Protein AF-A0A3D0CZS2-F1 (afdb_monomer_lite)

pLDDT: mean 92.78, std 12.75, range [47.62, 98.88]

Radius of gyration: 19.02 Å; chains: 1; bounding box: 48×39×61 Å

Sequence (259 aa):
MTASSISHLFTRSSMSAQRVPLVLAPAVESALHAGRAVVALESTVISHGLPWPQNLELAQTVERIVREAGATPATVALLDGAVRVGLDDAALERLATAPDVVKVSLRDIAPTLVRRHPGGTTVAGTMWAAHQVGIRVFATGGIGGVHRGDGGDVSADLPALATIPVAVISSGAKAILDLSRTREWLETWGVPVLGWRTDALPAFYSRSSGLPVDHRVESAAEAAEIIALHLNLARSGLLLSVPVPAADEFPAGRLLPLL

Secondary structure (DSSP, 8-state):
--GGGTGGGG-TTT-------EEE-HHHHHHHHTT--EEEE-SHIIIIIS-TTHHHHHHHHHHHHHHHTT-EEEEEEEETTEEEES--HHHHHHHHH-TT-EEE-GGGHHHHHHHT--EEE-HHHHHHHHHHTT--EEE-S-B--BBSSSS--B-THHHHHHHS--EEEESBB-TTB-HHHHHHHHHHTT--EEEET-SB--BTTBS--SPBPSEEE-SHHHHHHHHHHHHHH-SS-EEEE-PPPGGG---HHHHGGG-

Structure (mmCIF, N/CA/C/O backbone):
data_AF-A0A3D0CZS2-F1
#
_entry.id   AF-A0A3D0CZS2-F1
#
loop_
_atom_site.group_PDB
_atom_site.id
_atom_site.type_symbol
_atom_site.label_atom_id
_atom_site.label_alt_id
_atom_site.label_comp_id
_atom_site.label_asym_id
_atom_site.label_entity_id
_atom_site.label_seq_id
_atom_site.pdbx_PDB_ins_code
_atom_site.Cartn_x
_atom_site.Cartn_y
_atom_site.Cartn_z
_atom_site.occupancy
_atom_site.B_iso_or_equiv
_atom_site.auth_seq_id
_atom_site.auth_comp_id
_atom_site.auth_asym_id
_atom_site.auth_atom_id
_atom_site.pdbx_PDB_model_num
ATOM 1 N N . MET A 1 1 ? 12.741 -10.882 36.508 1.00 50.25 1 MET A N 1
ATOM 2 C CA . MET A 1 1 ? 11.318 -11.279 36.616 1.00 50.25 1 MET A CA 1
ATOM 3 C C . MET A 1 1 ? 11.271 -12.677 37.211 1.00 50.25 1 MET A C 1
ATOM 5 O O . MET A 1 1 ? 11.951 -13.547 36.687 1.00 50.25 1 MET A O 1
ATOM 9 N N . THR A 1 2 ? 10.577 -12.884 38.330 1.00 53.25 2 THR A N 1
ATOM 10 C CA . THR A 1 2 ? 10.468 -14.198 38.991 1.00 53.25 2 THR A CA 1
ATOM 11 C C . THR A 1 2 ? 9.220 -14.940 38.503 1.00 53.25 2 THR A C 1
ATOM 13 O O . THR A 1 2 ? 8.256 -14.310 38.070 1.00 53.25 2 THR A O 1
ATOM 16 N N . ALA A 1 3 ? 9.218 -16.275 38.573 1.00 54.81 3 ALA A N 1
ATOM 17 C CA . ALA A 1 3 ? 8.098 -17.114 38.124 1.00 54.81 3 ALA A CA 1
ATOM 18 C C . ALA A 1 3 ? 6.748 -16.745 38.785 1.00 54.81 3 ALA A C 1
ATOM 20 O O . ALA A 1 3 ? 5.705 -16.850 38.144 1.00 54.81 3 ALA A O 1
ATOM 21 N N . SER A 1 4 ? 6.764 -16.214 40.015 1.00 54.69 4 SER A N 1
ATOM 22 C CA . SER A 1 4 ? 5.565 -15.730 40.719 1.00 54.69 4 SER A CA 1
ATOM 23 C C . SER A 1 4 ? 4.968 -14.432 40.156 1.00 54.69 4 SER A C 1
ATOM 25 O O . SER A 1 4 ? 3.802 -14.147 40.406 1.00 54.69 4 SER A O 1
ATOM 27 N N . SER A 1 5 ? 5.719 -13.640 39.379 1.00 54.16 5 SER A N 1
ATOM 28 C CA . SER A 1 5 ? 5.180 -12.452 38.690 1.00 54.16 5 SER A CA 1
ATOM 29 C C . SER A 1 5 ? 4.456 -12.794 37.384 1.00 54.16 5 SER A C 1
ATOM 31 O O . SER A 1 5 ? 3.765 -11.941 36.835 1.00 54.16 5 SER A O 1
ATOM 33 N N . ILE A 1 6 ? 4.599 -14.025 36.881 1.00 57.44 6 ILE A N 1
ATOM 34 C CA . ILE A 1 6 ? 4.009 -14.469 35.612 1.00 57.44 6 ILE A CA 1
ATOM 35 C C . ILE A 1 6 ? 2.600 -15.045 35.820 1.00 57.44 6 ILE A C 1
ATOM 37 O O . ILE A 1 6 ? 1.734 -14.889 34.966 1.00 57.44 6 ILE A O 1
ATOM 41 N N . SER A 1 7 ? 2.316 -15.649 36.973 1.00 52.91 7 SER A N 1
ATOM 42 C CA . SER A 1 7 ? 1.024 -16.288 37.269 1.00 52.91 7 SER A CA 1
ATOM 43 C C . SER A 1 7 ? -0.165 -15.314 37.277 1.00 52.91 7 SER A C 1
ATOM 45 O O . SER A 1 7 ? -1.272 -15.706 36.910 1.00 52.91 7 SER A O 1
ATOM 47 N N . HIS A 1 8 ? 0.047 -14.034 37.605 1.00 50.56 8 HIS A N 1
ATOM 48 C CA . HIS A 1 8 ? -0.996 -13.003 37.502 1.00 50.56 8 HIS A CA 1
ATOM 49 C C . HIS A 1 8 ? -1.310 -12.582 36.052 1.00 50.56 8 HIS A C 1
ATOM 51 O O . HIS A 1 8 ? -2.414 -12.101 35.795 1.00 50.56 8 HIS A O 1
ATOM 57 N N . LEU A 1 9 ? -0.394 -12.811 35.098 1.00 52.28 9 LEU A N 1
ATOM 58 C CA . LEU A 1 9 ? -0.586 -12.487 33.674 1.00 52.28 9 LEU A CA 1
ATOM 59 C C . LEU A 1 9 ? -1.563 -13.443 32.966 1.00 52.28 9 LEU A C 1
ATOM 61 O O . LEU A 1 9 ? -2.057 -13.109 31.895 1.00 52.28 9 LEU A O 1
ATOM 65 N N . PHE A 1 10 ? -1.876 -14.597 33.568 1.00 53.88 10 PHE A N 1
ATOM 66 C CA . PHE A 1 10 ? -2.683 -15.666 32.962 1.00 53.88 10 PHE A CA 1
ATOM 67 C C . PHE A 1 10 ? -3.995 -15.960 33.708 1.00 53.88 10 PHE A C 1
ATOM 69 O O . PHE A 1 10 ? -4.566 -17.045 33.577 1.00 53.88 10 PHE A O 1
ATOM 76 N N . THR A 1 11 ? -4.509 -15.019 34.506 1.00 50.38 11 THR A N 1
ATOM 77 C CA . THR A 1 11 ? -5.857 -15.181 35.072 1.00 50.38 11 THR A CA 1
ATOM 78 C C . THR A 1 11 ? -6.902 -14.939 33.978 1.00 50.38 11 THR A C 1
ATOM 80 O O . THR A 1 11 ? -6.867 -13.931 33.281 1.00 50.38 11 THR A O 1
ATOM 83 N N . ARG A 1 12 ? -7.861 -15.862 33.808 1.00 47.84 12 ARG A N 1
ATOM 84 C CA . ARG A 1 12 ? -8.930 -15.771 32.784 1.00 47.84 12 ARG A CA 1
ATOM 85 C C . ARG A 1 12 ? -9.713 -14.447 32.812 1.00 47.84 12 ARG A C 1
ATOM 87 O O . ARG A 1 12 ? -10.288 -14.073 31.798 1.00 47.84 12 ARG A O 1
ATOM 94 N N . SER A 1 13 ? -9.707 -13.736 33.941 1.00 48.81 13 SER A N 1
ATOM 95 C CA . SER A 1 13 ? -10.328 -12.417 34.098 1.00 48.81 13 SER A CA 1
ATOM 96 C C . SER A 1 13 ? -9.506 -11.257 33.505 1.00 48.81 13 SER A C 1
ATOM 98 O O . SER A 1 13 ? -10.094 -10.227 33.194 1.00 48.81 13 SER A O 1
ATOM 100 N N . SER A 1 14 ? -8.183 -11.396 33.316 1.00 47.62 14 SER A N 1
ATOM 101 C CA . SER A 1 14 ? -7.335 -10.380 32.657 1.00 47.62 14 SER A CA 1
ATOM 102 C C . SER A 1 14 ? -7.252 -10.560 31.137 1.00 47.62 14 SER A C 1
ATOM 104 O O . SER A 1 14 ? -7.040 -9.589 30.416 1.00 47.62 14 SER A O 1
ATOM 106 N N . MET A 1 15 ? -7.497 -11.777 30.635 1.00 49.75 15 MET A N 1
ATOM 107 C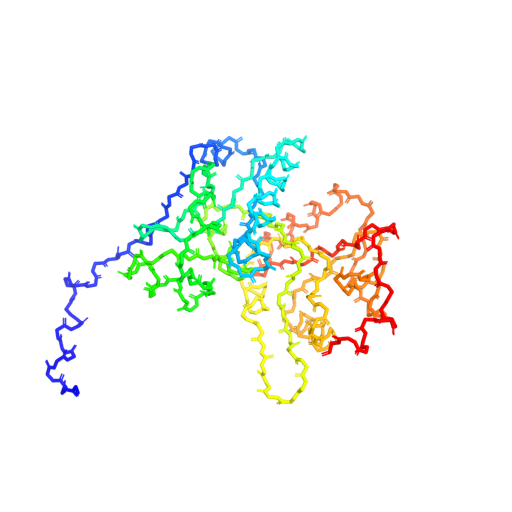 CA . MET A 1 15 ? -7.619 -12.090 29.205 1.00 49.75 15 MET A CA 1
ATOM 108 C C . MET A 1 15 ? -9.070 -12.000 28.712 1.00 49.75 15 MET A C 1
ATOM 110 O O . MET A 1 15 ? -9.509 -12.827 27.909 1.00 49.75 15 MET A O 1
ATOM 114 N N . SER A 1 16 ? -9.843 -11.005 29.173 1.00 49.59 16 SER A N 1
ATOM 115 C CA . SER A 1 16 ? -11.051 -10.628 28.427 1.00 49.59 16 SER A CA 1
ATOM 116 C C . SER A 1 16 ? -10.635 -10.425 26.969 1.00 49.59 16 SER A C 1
ATOM 118 O O . SER A 1 16 ? -9.560 -9.868 26.737 1.00 49.59 16 SER A O 1
ATOM 120 N N . ALA A 1 17 ? -11.421 -10.913 26.009 1.00 53.03 17 ALA A N 1
ATOM 121 C CA . ALA A 1 17 ? -11.144 -10.733 24.590 1.00 53.03 17 ALA A CA 1
ATOM 122 C C . ALA A 1 17 ? -11.110 -9.228 24.276 1.00 53.03 17 ALA A C 1
ATOM 124 O O . ALA A 1 17 ? -12.134 -8.637 23.933 1.00 53.03 17 ALA A O 1
ATOM 125 N N . GLN A 1 18 ? -9.948 -8.592 24.460 1.00 60.69 18 GLN A N 1
ATOM 126 C CA . GLN A 1 18 ? -9.725 -7.203 24.107 1.00 60.69 18 GLN A CA 1
ATOM 127 C C . GLN A 1 18 ? -9.854 -7.148 22.594 1.00 60.69 18 GLN A C 1
ATOM 129 O O . GLN A 1 18 ? -8.945 -7.523 21.854 1.00 60.69 18 GLN A O 1
ATOM 134 N N . ARG A 1 19 ? -11.044 -6.756 22.133 1.00 74.12 19 ARG A N 1
ATOM 135 C CA . ARG A 1 19 ? -11.269 -6.464 20.725 1.00 74.12 19 ARG A CA 1
ATOM 136 C C . ARG A 1 19 ? -10.319 -5.342 20.353 1.00 74.12 19 ARG A C 1
ATOM 138 O O . ARG A 1 19 ? -10.212 -4.361 21.089 1.00 74.12 19 ARG A O 1
ATOM 145 N N . VAL A 1 20 ? -9.633 -5.499 19.226 1.00 81.06 20 VAL A N 1
ATOM 146 C CA . VAL A 1 20 ? -8.791 -4.424 18.714 1.00 81.06 20 VAL A CA 1
ATOM 147 C C . VAL A 1 20 ? -9.697 -3.211 18.474 1.00 81.06 20 VAL A C 1
ATOM 149 O O . VAL A 1 20 ? -10.712 -3.366 17.791 1.00 81.06 20 VAL A O 1
ATOM 152 N N . PRO A 1 21 ? -9.399 -2.036 19.055 1.00 90.25 21 PRO A N 1
ATOM 153 C CA . PRO A 1 21 ? -10.209 -0.840 18.860 1.00 90.25 21 PRO A CA 1
ATOM 154 C C . PRO A 1 21 ? -10.042 -0.333 17.422 1.00 90.25 21 PRO A C 1
ATOM 156 O O . PRO A 1 21 ? -9.182 0.502 17.148 1.00 90.25 21 PRO A O 1
ATOM 159 N N . LEU A 1 22 ? -10.839 -0.875 16.498 1.00 95.25 22 LEU A N 1
ATOM 160 C CA . LEU A 1 22 ? -10.998 -0.359 15.141 1.00 95.25 22 LEU A CA 1
ATOM 161 C C . LEU A 1 22 ? -12.078 0.720 15.123 1.00 95.25 22 LEU A C 1
ATOM 163 O O . LEU A 1 22 ? -13.194 0.498 15.591 1.00 95.25 22 LEU A O 1
ATOM 167 N N . VAL A 1 23 ? -11.743 1.873 14.554 1.00 97.88 23 VAL A N 1
ATOM 168 C CA . VAL A 1 23 ? -12.646 3.014 14.400 1.00 97.88 23 VAL A CA 1
ATOM 169 C C . VAL A 1 23 ? -12.683 3.395 12.928 1.00 97.88 23 VAL A C 1
ATOM 171 O O . VAL A 1 23 ? -11.659 3.768 12.358 1.00 97.88 23 VAL A O 1
ATOM 174 N N . LEU A 1 24 ? -13.854 3.293 12.307 1.00 98.38 24 LEU A N 1
ATOM 175 C CA . LEU A 1 24 ? -14.056 3.707 10.922 1.00 98.38 24 LEU A CA 1
ATOM 176 C C . LEU A 1 24 ? -14.507 5.166 10.892 1.00 98.38 24 LEU A C 1
ATOM 178 O O . LEU A 1 24 ? -15.337 5.584 11.700 1.00 98.38 24 LEU A O 1
ATOM 182 N N . ALA A 1 25 ? -14.003 5.935 9.930 1.00 98.25 25 ALA A N 1
ATOM 183 C CA . ALA A 1 25 ? -14.596 7.227 9.618 1.00 98.25 25 ALA A CA 1
ATOM 184 C C . ALA A 1 25 ? -16.036 7.028 9.095 1.00 98.25 25 ALA A C 1
ATOM 186 O O . ALA A 1 25 ? -16.267 6.091 8.321 1.00 98.25 25 ALA A O 1
ATOM 187 N N . PRO A 1 26 ? -16.995 7.923 9.411 1.00 98.19 26 PRO A N 1
ATOM 188 C CA . PRO A 1 26 ? -18.391 7.773 8.985 1.00 98.19 26 PRO A CA 1
ATOM 189 C C . PRO A 1 26 ? -18.571 7.574 7.472 1.00 98.19 26 PRO A C 1
ATOM 191 O O . PRO A 1 26 ? -19.416 6.796 7.033 1.00 98.19 26 PRO A O 1
ATOM 194 N N . ALA A 1 27 ? -17.747 8.242 6.656 1.00 97.88 27 ALA A N 1
ATOM 195 C CA . ALA A 1 27 ? -17.778 8.092 5.202 1.00 97.88 27 ALA A CA 1
ATOM 196 C C . ALA A 1 27 ? -17.356 6.685 4.744 1.00 97.88 27 ALA A C 1
ATOM 198 O O . ALA A 1 27 ? -17.986 6.123 3.847 1.00 97.88 27 ALA A O 1
ATOM 199 N N . VAL A 1 28 ? -16.326 6.111 5.378 1.00 98.62 28 VAL A N 1
ATOM 200 C CA . VAL A 1 28 ? -15.839 4.751 5.103 1.00 98.62 28 VAL A CA 1
ATOM 201 C C . VAL A 1 28 ? -16.885 3.730 5.529 1.00 98.62 28 VAL A C 1
ATOM 203 O O . VAL A 1 28 ? -17.253 2.865 4.738 1.00 98.62 28 VAL A O 1
ATOM 206 N N . GLU A 1 29 ? -17.420 3.868 6.742 1.00 98.31 29 GLU A N 1
ATOM 207 C CA . GLU A 1 29 ? -18.476 2.997 7.252 1.00 98.31 29 GLU A CA 1
ATOM 208 C C . GLU A 1 29 ? -19.711 3.022 6.340 1.00 98.31 29 GLU A C 1
ATOM 210 O O . GLU A 1 29 ? -20.194 1.969 5.925 1.00 98.31 29 GLU A O 1
ATOM 215 N N . SER A 1 30 ? -20.184 4.208 5.951 1.00 98.31 30 SER A N 1
ATOM 216 C CA . SER A 1 30 ? -21.311 4.359 5.024 1.00 98.31 30 SER A CA 1
ATOM 217 C C . SER A 1 30 ? -21.032 3.740 3.651 1.00 98.31 30 SER A C 1
ATOM 219 O O . SER A 1 30 ? -21.919 3.117 3.066 1.00 98.31 30 SER A O 1
ATOM 221 N N . ALA A 1 31 ? -19.822 3.908 3.111 1.00 98.50 31 ALA A N 1
ATOM 222 C CA . ALA A 1 31 ? -19.454 3.342 1.818 1.00 98.50 31 ALA A CA 1
ATOM 223 C C . ALA A 1 31 ? -19.449 1.811 1.852 1.00 98.50 31 ALA A C 1
ATOM 225 O O . ALA A 1 31 ? -20.049 1.194 0.974 1.00 98.50 31 ALA A O 1
ATOM 226 N N . LEU A 1 32 ? -18.867 1.213 2.895 1.00 98.12 32 LEU A N 1
ATOM 227 C CA . LEU A 1 32 ? -18.847 -0.238 3.082 1.00 98.12 32 LEU A CA 1
ATOM 228 C C . LEU A 1 32 ? -20.260 -0.813 3.234 1.00 98.12 32 LEU A C 1
ATOM 230 O O . LEU A 1 32 ? -20.605 -1.759 2.528 1.00 98.12 32 LEU A O 1
ATOM 234 N N . HIS A 1 33 ? -21.107 -0.208 4.074 1.00 97.94 33 HIS A N 1
ATOM 235 C CA . HIS A 1 33 ? -22.500 -0.643 4.246 1.00 97.94 33 HIS A CA 1
ATOM 236 C C . HIS A 1 33 ? -23.319 -0.543 2.953 1.00 97.94 33 HIS A C 1
ATOM 238 O O . HIS A 1 33 ? -24.183 -1.378 2.701 1.00 97.94 33 HIS A O 1
ATOM 244 N N . ALA A 1 34 ? -23.045 0.465 2.124 1.00 97.94 34 ALA A N 1
ATOM 245 C CA . ALA A 1 34 ? -23.715 0.664 0.843 1.00 97.94 34 ALA A CA 1
ATOM 246 C C . ALA A 1 34 ? -23.094 -0.146 -0.315 1.00 97.94 34 ALA A C 1
ATOM 248 O O . ALA A 1 34 ? -23.529 0.013 -1.454 1.00 97.94 34 ALA A O 1
ATOM 249 N N . GLY A 1 35 ? -22.056 -0.956 -0.067 1.00 96.81 35 GLY A N 1
ATOM 250 C CA . GLY A 1 35 ? -21.334 -1.683 -1.117 1.00 96.81 35 GLY A CA 1
ATOM 251 C C . GLY A 1 35 ? -20.615 -0.776 -2.127 1.00 96.81 35 GLY A C 1
ATOM 252 O O . GLY A 1 35 ? -20.355 -1.192 -3.254 1.00 96.81 35 GLY A O 1
ATOM 253 N N . ARG A 1 36 ? -20.314 0.474 -1.753 1.00 97.88 36 ARG A N 1
ATOM 254 C CA . ARG A 1 36 ? -19.585 1.440 -2.588 1.00 97.88 36 ARG A CA 1
ATOM 255 C C . ARG A 1 36 ? -18.078 1.205 -2.498 1.00 97.88 36 ARG A C 1
ATOM 257 O O . ARG A 1 36 ? -17.571 0.680 -1.510 1.00 97.88 36 ARG A O 1
ATOM 264 N N . ALA A 1 37 ? -17.353 1.628 -3.532 1.00 97.81 37 ALA A N 1
ATOM 265 C CA . ALA A 1 37 ? -15.906 1.462 -3.602 1.00 97.81 37 ALA A CA 1
ATOM 266 C C . ALA A 1 37 ? -15.183 2.220 -2.474 1.00 97.81 37 ALA A C 1
ATOM 268 O O . ALA A 1 37 ? -15.424 3.411 -2.247 1.00 97.81 37 ALA A O 1
ATOM 269 N N . VAL A 1 38 ? -14.258 1.528 -1.809 1.00 98.81 38 VAL A N 1
ATOM 270 C CA . VAL A 1 38 ? -13.355 2.081 -0.795 1.00 98.81 38 VAL A CA 1
ATOM 271 C C . VAL A 1 38 ? -11.929 1.678 -1.149 1.00 98.81 38 VAL A C 1
ATOM 273 O O . VAL A 1 38 ? -11.683 0.514 -1.471 1.00 98.81 38 VAL A O 1
ATOM 276 N N . VAL A 1 39 ? -11.001 2.630 -1.085 1.00 98.88 39 VAL A N 1
ATOM 277 C CA . VAL A 1 39 ? -9.571 2.401 -1.327 1.00 98.88 39 VAL A CA 1
ATOM 278 C C . VAL A 1 39 ? -8.814 2.714 -0.044 1.00 98.88 39 VAL A C 1
ATOM 280 O O . VAL A 1 39 ? -8.823 3.855 0.423 1.00 98.88 39 VAL A O 1
ATOM 283 N N . ALA A 1 40 ? -8.171 1.703 0.536 1.00 98.88 40 ALA A N 1
ATOM 284 C CA . ALA A 1 40 ? -7.267 1.911 1.660 1.00 98.88 40 ALA A CA 1
ATOM 285 C C . ALA A 1 40 ? -6.014 2.667 1.201 1.00 98.88 40 ALA A C 1
ATOM 287 O O . ALA A 1 40 ? -5.575 2.506 0.060 1.00 98.88 40 ALA A O 1
ATOM 288 N N . LEU A 1 41 ? -5.439 3.464 2.101 1.00 98.81 41 LEU A N 1
ATOM 289 C CA . LEU A 1 41 ? -4.192 4.201 1.897 1.00 98.81 41 LEU A CA 1
ATOM 290 C C . LEU A 1 41 ? -3.306 4.042 3.140 1.00 98.81 41 LEU A C 1
ATOM 292 O O . LEU A 1 41 ? -3.798 4.053 4.271 1.00 98.81 41 LEU A O 1
ATOM 296 N N . GLU A 1 42 ? -2.002 3.872 2.939 1.00 98.25 42 GLU A N 1
ATOM 297 C CA . GLU A 1 42 ? -1.045 3.757 4.045 1.00 98.25 42 GLU A CA 1
ATOM 298 C C . GLU A 1 42 ? -0.622 5.125 4.582 1.00 98.25 42 GLU A C 1
ATOM 300 O O . GLU A 1 42 ? -0.853 6.159 3.958 1.00 98.25 42 GLU A O 1
ATOM 305 N N . SER A 1 43 ? 0.045 5.132 5.735 1.00 97.94 43 SER A N 1
ATOM 306 C CA . SER A 1 43 ? 0.486 6.372 6.378 1.00 97.94 43 SER A CA 1
ATOM 307 C C . SER A 1 43 ? 1.950 6.387 6.813 1.00 97.94 43 SER A C 1
ATOM 309 O O . SER A 1 43 ? 2.416 7.384 7.376 1.00 97.94 43 SER A O 1
ATOM 311 N N . THR A 1 44 ? 2.729 5.343 6.513 1.00 95.44 44 THR A N 1
ATOM 312 C CA . THR A 1 44 ? 4.190 5.418 6.675 1.00 95.44 44 THR A CA 1
ATOM 313 C C . THR A 1 44 ? 4.777 6.417 5.690 1.00 95.44 44 THR A C 1
ATOM 315 O O . THR A 1 44 ? 5.689 7.150 6.057 1.00 95.44 44 THR A O 1
ATOM 318 N N . VAL A 1 45 ? 4.229 6.525 4.475 1.00 92.69 45 VAL A N 1
ATOM 319 C CA . VAL A 1 45 ? 4.642 7.572 3.524 1.00 92.69 45 VAL A CA 1
ATOM 320 C C . VAL A 1 45 ? 4.452 8.988 4.090 1.00 92.69 45 VAL A C 1
ATOM 322 O O . VAL A 1 45 ? 5.296 9.850 3.864 1.00 92.69 45 VAL A O 1
ATOM 325 N N . ILE A 1 46 ? 3.407 9.201 4.897 1.00 95.06 46 ILE A N 1
ATOM 326 C CA . ILE A 1 46 ? 3.095 10.493 5.529 1.00 95.06 46 ILE A CA 1
ATOM 327 C C . ILE A 1 46 ? 4.067 10.784 6.685 1.00 95.06 46 ILE A C 1
ATOM 329 O O . ILE A 1 46 ? 4.580 11.886 6.827 1.00 95.06 46 ILE A O 1
ATOM 333 N N . SER A 1 47 ? 4.340 9.788 7.525 1.00 92.12 47 SER A N 1
ATOM 334 C CA . SER A 1 47 ? 5.105 9.982 8.767 1.00 92.12 47 SER A CA 1
ATOM 335 C C . SER A 1 47 ? 6.620 9.796 8.623 1.00 92.12 47 SER A C 1
ATOM 337 O O . SER A 1 47 ? 7.382 10.357 9.399 1.00 92.12 47 SER A O 1
ATOM 339 N N . HIS A 1 48 ? 7.065 8.999 7.650 1.00 93.25 48 HIS A N 1
ATOM 340 C CA . HIS A 1 48 ? 8.469 8.598 7.483 1.00 93.25 48 HIS A CA 1
ATOM 341 C C . HIS A 1 48 ? 8.963 8.689 6.034 1.00 93.25 48 HIS A C 1
ATOM 343 O O . HIS A 1 48 ? 10.149 8.483 5.784 1.00 93.25 48 HIS A O 1
ATOM 349 N N . GLY A 1 49 ? 8.064 8.899 5.067 1.00 87.56 49 GLY A N 1
ATOM 350 C CA . GLY A 1 49 ? 8.407 8.874 3.646 1.00 87.56 49 GLY A CA 1
ATOM 351 C C . GLY A 1 49 ? 8.789 10.235 3.079 1.00 87.56 49 GLY A C 1
ATOM 352 O O . GLY A 1 49 ? 9.678 10.303 2.236 1.00 87.56 49 GLY A O 1
ATOM 353 N N . LEU A 1 50 ? 8.131 11.302 3.533 1.00 91.44 50 LEU A N 1
ATOM 354 C CA . LEU A 1 50 ? 8.335 12.664 3.044 1.00 91.44 50 LEU A CA 1
ATOM 355 C C . LEU A 1 50 ? 8.452 13.661 4.203 1.00 91.44 50 LEU A C 1
ATOM 357 O O . LEU A 1 50 ? 7.856 13.440 5.259 1.00 91.44 50 LEU A O 1
ATOM 361 N N . PRO A 1 51 ? 9.197 14.763 4.018 1.00 94.25 51 PRO A N 1
ATOM 362 C CA . PRO A 1 51 ? 9.228 15.849 4.985 1.00 94.25 51 PRO A CA 1
ATOM 363 C C . PRO A 1 51 ? 7.903 16.622 5.005 1.00 94.25 51 PRO A C 1
ATOM 365 O O . PRO A 1 51 ? 7.115 16.581 4.058 1.00 94.25 51 PRO A O 1
ATOM 368 N N . TRP A 1 52 ? 7.679 17.357 6.091 1.00 94.25 52 TRP A N 1
ATOM 369 C CA . TRP A 1 52 ? 6.631 18.372 6.157 1.00 94.25 52 TRP A CA 1
ATOM 370 C C . TRP A 1 52 ? 7.044 19.628 5.365 1.00 94.25 52 TRP A C 1
ATOM 372 O O . TRP A 1 52 ? 8.211 20.025 5.463 1.00 94.25 52 TRP A O 1
ATOM 382 N N . PRO A 1 53 ? 6.126 20.289 4.624 1.00 96.12 53 PRO A N 1
ATOM 383 C CA . PRO A 1 53 ? 4.685 20.006 4.499 1.00 96.12 53 PRO A CA 1
ATOM 384 C C . PRO A 1 53 ? 4.301 19.010 3.389 1.00 96.12 53 PRO A C 1
ATOM 386 O O . PRO A 1 53 ? 3.128 18.656 3.264 1.00 96.12 53 PRO A O 1
ATOM 389 N N . GLN A 1 54 ? 5.262 18.528 2.594 1.00 97.44 54 GLN A N 1
ATOM 390 C CA . GLN A 1 54 ? 4.998 17.692 1.415 1.00 97.44 54 GLN A CA 1
ATOM 391 C C . GLN A 1 54 ? 4.276 16.384 1.759 1.00 97.44 54 GLN A C 1
ATOM 393 O O . GLN A 1 54 ? 3.506 15.864 0.954 1.00 97.44 54 GLN A O 1
ATOM 398 N N . ASN A 1 55 ? 4.505 15.842 2.953 1.00 96.75 55 ASN A N 1
ATOM 399 C CA . ASN A 1 55 ? 3.806 14.662 3.444 1.00 96.75 55 ASN A CA 1
ATOM 400 C C . ASN A 1 55 ? 2.285 14.855 3.579 1.00 96.75 55 ASN A C 1
ATOM 402 O O . ASN A 1 55 ? 1.521 13.989 3.147 1.00 96.75 55 ASN A O 1
ATOM 406 N N . LEU A 1 56 ? 1.846 15.980 4.146 1.00 97.75 56 LEU A N 1
ATOM 407 C CA . LEU A 1 56 ? 0.436 16.324 4.307 1.00 97.75 56 LEU A CA 1
ATOM 408 C C . LEU A 1 56 ? -0.200 16.644 2.954 1.00 97.75 56 LEU A C 1
ATOM 410 O O . LEU A 1 56 ? -1.270 16.123 2.642 1.00 97.75 56 LEU A O 1
ATOM 414 N N . GLU A 1 57 ? 0.492 17.437 2.133 1.00 98.00 57 GLU A N 1
ATOM 415 C CA . GLU A 1 57 ? 0.050 17.787 0.780 1.00 98.00 57 GLU A CA 1
ATOM 416 C C . GLU A 1 57 ? -0.152 16.537 -0.085 1.00 98.00 57 GLU A C 1
ATOM 418 O O . GLU A 1 57 ? -1.165 16.414 -0.782 1.00 98.00 57 GLU A O 1
ATOM 423 N N . LEU A 1 58 ? 0.775 15.572 -0.005 1.00 96.56 58 LEU A N 1
ATOM 424 C CA . LEU A 1 58 ? 0.641 14.283 -0.678 1.00 96.56 58 LEU A CA 1
ATOM 425 C C . LEU A 1 58 ? -0.589 13.529 -0.170 1.00 96.56 58 LEU A C 1
ATOM 427 O O . LEU A 1 58 ? -1.381 13.057 -0.984 1.00 96.56 58 LEU A O 1
ATOM 431 N N . ALA A 1 59 ? -0.758 13.407 1.149 1.00 97.44 59 ALA A N 1
ATOM 432 C CA . ALA A 1 59 ? -1.872 12.665 1.732 1.00 97.44 59 ALA A CA 1
ATOM 433 C C . ALA A 1 59 ? -3.225 13.219 1.260 1.00 97.44 59 ALA A C 1
ATOM 435 O O . ALA A 1 59 ? -4.053 12.480 0.728 1.00 97.44 59 ALA A O 1
ATOM 436 N N . GLN A 1 60 ? -3.406 14.537 1.358 1.00 98.25 60 GLN A N 1
ATOM 437 C CA . GLN A 1 60 ? -4.612 15.231 0.904 1.00 98.25 60 GLN A CA 1
ATOM 438 C C . GLN A 1 60 ? -4.831 15.069 -0.604 1.00 98.25 60 GLN A C 1
ATOM 440 O O . GLN A 1 60 ? -5.951 14.815 -1.055 1.00 98.25 60 GLN A O 1
ATOM 445 N N . THR A 1 61 ? -3.759 15.167 -1.394 1.00 98.19 61 THR A N 1
ATOM 446 C CA . THR A 1 61 ? -3.805 14.990 -2.850 1.00 98.19 61 THR A CA 1
ATOM 447 C C . THR A 1 61 ? -4.255 13.587 -3.234 1.00 98.19 61 THR A C 1
ATOM 449 O O . THR A 1 61 ? -5.146 13.443 -4.071 1.00 98.19 61 THR A O 1
ATOM 452 N N . VAL A 1 62 ? -3.689 12.551 -2.615 1.00 97.75 62 VAL A N 1
ATOM 453 C CA . VAL A 1 62 ? -4.048 11.157 -2.906 1.00 97.75 62 VAL A CA 1
ATOM 454 C C . VAL A 1 62 ? -5.489 10.873 -2.489 1.00 97.75 62 VAL A C 1
ATOM 456 O O . VAL A 1 62 ? -6.239 10.288 -3.272 1.00 97.75 62 VAL A O 1
ATOM 459 N N . GLU A 1 63 ? -5.930 11.335 -1.315 1.00 98.56 63 GLU A N 1
ATOM 460 C CA . GLU A 1 63 ? -7.328 11.157 -0.921 1.00 98.56 63 GLU A CA 1
ATOM 461 C C . GLU A 1 63 ? -8.296 11.878 -1.872 1.00 98.56 63 GLU A C 1
ATOM 463 O O . GLU A 1 63 ? -9.356 11.344 -2.203 1.00 98.56 63 GLU A O 1
ATOM 468 N N . ARG A 1 64 ? -7.944 13.079 -2.347 1.00 98.62 64 ARG A N 1
ATOM 469 C CA . ARG A 1 64 ? -8.731 13.808 -3.350 1.00 98.62 64 ARG A CA 1
ATOM 470 C C . ARG A 1 64 ? -8.827 13.033 -4.667 1.00 98.62 64 ARG A C 1
ATOM 472 O O . ARG A 1 64 ? -9.934 12.884 -5.171 1.00 98.62 64 ARG A O 1
ATOM 479 N N . ILE A 1 65 ? -7.720 12.488 -5.176 1.00 98.50 65 ILE A N 1
ATOM 480 C CA . ILE A 1 65 ? -7.707 11.679 -6.410 1.00 98.50 65 ILE A CA 1
ATOM 481 C C . ILE A 1 65 ? -8.645 10.471 -6.284 1.00 98.50 65 ILE A C 1
ATOM 483 O O . ILE A 1 65 ? -9.410 10.180 -7.202 1.00 98.50 65 ILE A O 1
ATOM 487 N N . VAL A 1 66 ? -8.645 9.789 -5.135 1.00 98.62 66 VAL A N 1
ATOM 488 C CA . VAL A 1 66 ? -9.561 8.662 -4.881 1.00 98.62 66 VAL A CA 1
ATOM 489 C C . VAL A 1 66 ? -11.028 9.113 -4.911 1.00 98.62 66 VAL A C 1
ATOM 491 O O . VAL A 1 66 ? -11.857 8.437 -5.523 1.00 98.62 66 VAL A O 1
ATOM 494 N N . ARG A 1 67 ? -11.350 10.265 -4.302 1.00 98.38 67 ARG A N 1
ATOM 495 C CA . ARG A 1 67 ? -12.708 10.844 -4.327 1.00 98.38 67 ARG A CA 1
ATOM 496 C C . ARG A 1 67 ? -13.143 11.223 -5.741 1.00 98.38 67 ARG A C 1
ATOM 498 O O . ARG A 1 67 ? -14.265 10.911 -6.129 1.00 98.38 67 ARG A O 1
ATOM 505 N N . GLU A 1 68 ? -12.263 11.855 -6.513 1.00 98.44 68 GLU A N 1
ATOM 506 C CA . GLU A 1 68 ? -12.506 12.236 -7.914 1.00 98.44 68 GLU A CA 1
ATOM 507 C C . GLU A 1 68 ? -12.738 11.012 -8.812 1.00 98.44 68 GLU A C 1
ATOM 509 O O . GLU A 1 68 ? -13.553 11.066 -9.730 1.00 98.44 68 GLU A O 1
ATOM 514 N N . ALA A 1 69 ? -12.100 9.881 -8.500 1.00 97.62 69 ALA A N 1
ATOM 515 C CA . ALA A 1 69 ? -12.344 8.596 -9.155 1.00 97.62 69 ALA A CA 1
ATOM 516 C C . ALA A 1 69 ? -13.650 7.900 -8.705 1.00 97.62 69 ALA A C 1
ATOM 518 O O . ALA A 1 69 ? -13.952 6.800 -9.168 1.00 97.62 69 ALA A O 1
ATOM 519 N N . GLY A 1 70 ? -14.432 8.511 -7.806 1.00 97.88 70 GLY A N 1
ATOM 520 C CA . GLY A 1 70 ? -15.721 7.994 -7.335 1.00 97.88 70 GLY A CA 1
ATOM 521 C C . GLY A 1 70 ? -15.635 6.979 -6.189 1.00 97.88 70 GLY A C 1
ATOM 522 O O . GLY A 1 70 ? -16.641 6.349 -5.856 1.00 97.88 70 GLY A O 1
ATOM 523 N N . ALA A 1 71 ? -14.465 6.814 -5.568 1.00 98.50 71 ALA A N 1
ATOM 524 C CA . ALA A 1 71 ? -14.261 5.927 -4.426 1.00 98.50 71 ALA A CA 1
ATOM 525 C C . ALA A 1 71 ? -14.088 6.711 -3.115 1.00 98.50 71 ALA A C 1
ATOM 527 O O . ALA A 1 71 ? -13.786 7.902 -3.098 1.00 98.50 71 ALA A O 1
ATOM 528 N N . THR A 1 72 ? -14.282 6.038 -1.982 1.00 98.81 72 THR A N 1
ATOM 529 C CA . THR A 1 72 ? -14.033 6.628 -0.658 1.00 98.81 72 THR A CA 1
ATOM 530 C C . THR A 1 72 ? -12.604 6.299 -0.208 1.00 98.81 72 THR A C 1
ATOM 532 O O . THR A 1 72 ? -12.280 5.114 -0.102 1.00 98.81 72 THR A O 1
ATOM 535 N N . PRO A 1 73 ? -11.734 7.290 0.059 1.00 98.81 73 PRO A N 1
ATOM 536 C CA . PRO A 1 73 ? -10.409 7.029 0.608 1.00 98.81 73 PRO A CA 1
ATOM 537 C C . PRO A 1 73 ? -10.500 6.608 2.075 1.00 98.81 73 PRO A C 1
ATOM 539 O O . PRO A 1 73 ? -11.312 7.127 2.841 1.00 98.81 73 PRO A O 1
ATOM 542 N N . ALA A 1 74 ? -9.639 5.676 2.465 1.00 98.81 74 ALA A N 1
ATOM 543 C CA . ALA A 1 74 ? -9.519 5.183 3.826 1.00 98.81 74 ALA A CA 1
ATOM 544 C C . ALA A 1 74 ? -8.043 5.152 4.246 1.00 98.81 74 ALA A C 1
ATOM 546 O O . ALA A 1 74 ? -7.425 4.087 4.293 1.00 98.81 74 ALA A O 1
ATOM 547 N N . THR A 1 75 ? -7.468 6.320 4.547 1.00 98.81 75 THR A N 1
ATOM 548 C CA . THR A 1 75 ? -6.123 6.398 5.136 1.00 98.81 75 THR A CA 1
ATOM 549 C C . THR A 1 75 ? -6.109 5.714 6.500 1.00 98.81 75 THR A C 1
ATOM 551 O O . THR A 1 75 ? -6.971 5.975 7.341 1.00 98.81 75 THR A O 1
ATOM 554 N N . VAL A 1 76 ? -5.161 4.802 6.717 1.00 98.81 76 VAL A N 1
ATOM 555 C CA . VAL A 1 76 ? -5.078 3.988 7.938 1.00 98.81 76 VAL A CA 1
ATOM 556 C C . VAL A 1 76 ? -3.943 4.472 8.827 1.00 98.81 76 VAL A C 1
ATOM 558 O O . VAL A 1 76 ? -2.790 4.505 8.398 1.00 98.81 76 VAL A O 1
ATOM 561 N N . ALA A 1 77 ? -4.229 4.755 10.095 1.00 98.62 77 ALA A N 1
ATOM 562 C CA . ALA A 1 77 ? -3.216 5.092 11.097 1.00 98.62 77 ALA A CA 1
ATOM 563 C C . ALA A 1 77 ? -3.616 4.602 12.492 1.00 98.62 77 ALA A C 1
ATOM 565 O O . ALA A 1 77 ? -4.777 4.284 12.751 1.00 98.62 77 ALA A O 1
ATOM 566 N N . LEU A 1 78 ? -2.652 4.557 13.409 1.00 98.44 78 LEU A N 1
ATOM 567 C CA . LEU A 1 78 ? -2.910 4.344 14.829 1.00 98.44 78 LEU A CA 1
ATOM 568 C C . LEU A 1 78 ? -2.900 5.697 15.536 1.00 98.44 78 LEU A C 1
ATOM 570 O O . LEU A 1 78 ? -1.893 6.400 15.517 1.00 98.44 78 LEU A O 1
ATOM 574 N N . LEU A 1 79 ? -4.018 6.060 16.159 1.00 97.31 79 LEU A N 1
ATOM 575 C CA . LEU A 1 79 ? -4.171 7.308 16.907 1.00 97.31 79 LEU A CA 1
ATOM 576 C C . LEU A 1 79 ? -5.014 7.055 18.157 1.00 97.31 79 LEU A C 1
ATOM 578 O O . LEU A 1 79 ? -6.039 6.379 18.102 1.00 97.31 79 LEU A O 1
ATOM 582 N N . ASP A 1 80 ? -4.584 7.614 19.288 1.00 94.25 80 ASP A N 1
ATOM 583 C CA . ASP A 1 80 ? -5.307 7.576 20.570 1.00 94.25 80 ASP A CA 1
ATOM 584 C C . ASP A 1 80 ? -5.624 6.159 21.077 1.00 94.25 80 ASP A C 1
ATOM 586 O O . ASP A 1 80 ? -6.635 5.925 21.742 1.00 94.25 80 ASP A O 1
ATOM 590 N N . GLY A 1 81 ? -4.741 5.204 20.775 1.00 95.50 81 GLY A N 1
ATOM 591 C CA . GLY A 1 81 ? -4.920 3.800 21.143 1.00 95.50 81 GLY A CA 1
ATOM 592 C C . GLY A 1 81 ? -5.957 3.060 20.300 1.00 95.50 81 GLY A C 1
ATOM 593 O O . GLY A 1 81 ? -6.431 2.019 20.739 1.00 95.50 81 GLY A O 1
ATOM 594 N N . ALA A 1 82 ? -6.306 3.575 19.117 1.00 97.50 82 ALA A N 1
ATOM 595 C CA . ALA A 1 82 ? -7.196 2.937 18.154 1.00 97.50 82 ALA A CA 1
ATOM 596 C C . ALA A 1 82 ? -6.549 2.828 16.768 1.00 97.50 82 ALA A C 1
ATOM 598 O O . ALA A 1 82 ? -5.759 3.684 16.370 1.00 97.50 82 ALA A O 1
ATOM 599 N N . VAL A 1 83 ? -6.920 1.788 16.020 1.00 98.38 83 VAL A N 1
ATOM 600 C CA . VAL A 1 83 ? -6.663 1.694 14.580 1.00 98.38 83 VAL A CA 1
ATOM 601 C C . VAL A 1 83 ? -7.780 2.459 13.885 1.00 98.38 83 VAL A C 1
ATOM 603 O O . VAL A 1 83 ? -8.934 2.030 13.900 1.00 98.38 83 VAL A O 1
ATOM 606 N N . ARG A 1 84 ? -7.451 3.604 13.297 1.00 98.69 84 ARG A N 1
ATOM 607 C CA . ARG A 1 84 ? -8.401 4.424 12.548 1.00 98.69 84 ARG A CA 1
ATOM 608 C C . ARG A 1 84 ? -8.337 4.069 11.068 1.00 98.69 84 ARG A C 1
ATOM 610 O O . ARG A 1 84 ? -7.248 4.006 10.500 1.00 98.69 84 ARG A O 1
ATOM 617 N N . VAL A 1 85 ? -9.498 3.839 10.462 1.00 98.75 85 VAL A N 1
ATOM 618 C CA . VAL A 1 85 ? -9.655 3.544 9.034 1.00 98.75 85 VAL A CA 1
ATOM 619 C C . VAL A 1 85 ? -10.472 4.663 8.393 1.00 98.75 85 VAL A C 1
ATOM 621 O O . VAL A 1 85 ? -11.683 4.764 8.599 1.00 98.75 85 VAL A O 1
ATOM 624 N N . GLY A 1 86 ? -9.786 5.511 7.629 1.00 98.50 86 GLY A N 1
ATOM 625 C CA . GLY A 1 86 ? -10.264 6.835 7.247 1.00 98.50 86 GLY A CA 1
ATOM 626 C C . GLY A 1 86 ? -9.860 7.870 8.296 1.00 98.50 86 GLY A C 1
ATOM 627 O O . GLY A 1 86 ? -10.151 7.711 9.483 1.00 98.50 86 GLY A O 1
ATOM 628 N N . LEU A 1 87 ? -9.182 8.924 7.848 1.00 98.19 87 LEU A N 1
ATOM 629 C CA . LEU A 1 87 ? -8.778 10.060 8.670 1.00 98.19 87 LEU A CA 1
ATOM 630 C C . LEU A 1 87 ? -9.496 11.317 8.176 1.00 98.19 87 LEU A C 1
ATOM 632 O O . LEU A 1 87 ? -9.791 11.441 6.990 1.00 98.19 87 LEU A O 1
ATOM 636 N N . ASP A 1 88 ? -9.809 12.220 9.099 1.00 96.31 88 ASP A N 1
ATOM 637 C CA . ASP A 1 88 ? -10.202 13.584 8.758 1.00 96.31 88 ASP A CA 1
ATOM 638 C C . ASP A 1 88 ? -8.956 14.471 8.599 1.00 96.31 88 ASP A C 1
ATOM 640 O O . ASP A 1 88 ? -7.834 14.057 8.911 1.00 96.31 88 ASP A O 1
ATOM 644 N N . ASP A 1 89 ? -9.155 15.699 8.115 1.00 96.06 89 ASP A N 1
ATOM 645 C CA . ASP A 1 89 ? -8.061 16.643 7.854 1.00 96.06 89 ASP A CA 1
ATOM 646 C C . ASP A 1 89 ? -7.219 16.909 9.110 1.00 96.06 89 ASP A C 1
ATOM 648 O O . ASP A 1 89 ? -5.991 16.941 9.044 1.00 96.06 89 ASP A O 1
ATOM 652 N N . ALA A 1 90 ? -7.866 17.013 10.275 1.00 97.12 90 ALA A N 1
ATOM 653 C CA . ALA A 1 90 ? -7.188 17.237 11.548 1.00 97.12 90 ALA A CA 1
ATOM 654 C C . ALA A 1 90 ? -6.330 16.031 11.970 1.00 97.12 90 ALA A C 1
ATOM 656 O O . ALA A 1 90 ? -5.215 16.197 12.468 1.00 97.12 90 ALA A O 1
ATOM 657 N N . ALA A 1 91 ? -6.819 14.803 11.779 1.00 97.06 91 ALA A N 1
ATOM 658 C CA . ALA A 1 91 ? -6.059 13.593 12.064 1.00 97.06 91 ALA A CA 1
ATOM 659 C C . ALA A 1 91 ? -4.905 13.387 11.073 1.00 97.06 91 ALA A C 1
ATOM 661 O O . ALA A 1 91 ? -3.840 12.928 11.491 1.00 97.06 91 ALA A O 1
ATOM 662 N N . LEU A 1 92 ? -5.086 13.747 9.797 1.00 97.44 92 LEU A N 1
ATOM 663 C CA . LEU A 1 92 ? -4.014 13.759 8.796 1.00 97.44 92 LEU A CA 1
ATOM 664 C C . LEU A 1 92 ? -2.914 14.753 9.167 1.00 97.44 92 LEU A C 1
ATOM 666 O O . LEU A 1 92 ? -1.745 14.374 9.217 1.00 97.44 92 LEU A O 1
ATOM 670 N N . GLU A 1 93 ? -3.278 15.996 9.481 1.00 97.44 93 GLU A N 1
ATOM 671 C CA . GLU A 1 93 ? -2.325 17.031 9.888 1.00 97.44 93 GLU A CA 1
ATOM 672 C C . GLU A 1 93 ? -1.582 16.629 11.163 1.00 97.44 93 GLU A C 1
ATOM 674 O O . GLU A 1 93 ? -0.353 16.709 11.223 1.00 97.44 93 GLU A O 1
ATOM 679 N N . ARG A 1 94 ? -2.303 16.100 12.160 1.00 96.50 94 ARG A N 1
ATOM 680 C CA . ARG A 1 94 ? -1.697 15.570 13.385 1.00 96.50 94 ARG A CA 1
ATOM 681 C C . ARG A 1 94 ? -0.700 14.456 13.081 1.00 96.50 94 ARG A C 1
ATOM 683 O O . ARG A 1 94 ? 0.369 14.434 13.677 1.00 96.50 94 ARG A O 1
ATOM 690 N N . LEU A 1 95 ? -1.024 13.529 12.183 1.00 96.81 95 LEU A N 1
ATOM 691 C CA . LEU A 1 95 ? -0.113 12.445 11.814 1.00 96.81 95 LEU A CA 1
ATOM 692 C C . LEU A 1 95 ? 1.124 12.951 11.060 1.00 96.81 95 LEU A C 1
ATOM 694 O O . LEU A 1 95 ? 2.210 12.413 11.253 1.00 96.81 95 LEU A O 1
ATOM 698 N N . ALA A 1 96 ? 0.962 13.974 10.221 1.00 97.00 96 ALA A N 1
ATOM 699 C CA . ALA A 1 96 ? 2.036 14.564 9.426 1.00 97.00 96 ALA A CA 1
ATOM 700 C C . ALA A 1 96 ? 3.008 15.434 10.241 1.00 97.00 96 ALA A C 1
ATOM 702 O O . ALA A 1 96 ? 4.139 15.652 9.806 1.00 97.00 96 ALA A O 1
ATOM 703 N N . THR A 1 97 ? 2.571 15.943 11.396 1.00 96.56 97 THR A N 1
ATOM 704 C CA . THR A 1 97 ? 3.330 16.900 12.223 1.00 96.56 97 THR A CA 1
ATOM 705 C C . THR A 1 97 ? 3.745 16.353 13.587 1.00 96.56 97 THR A C 1
ATOM 707 O O . THR A 1 97 ? 4.605 16.946 14.240 1.00 96.56 97 THR A O 1
ATOM 710 N N . ALA A 1 98 ? 3.157 15.243 14.045 1.00 94.25 98 ALA A N 1
ATOM 711 C CA . ALA A 1 98 ? 3.480 14.673 15.347 1.00 94.25 98 ALA A CA 1
ATOM 712 C C . ALA A 1 98 ? 4.962 14.258 15.435 1.00 94.25 98 ALA A C 1
ATOM 714 O O . ALA A 1 98 ? 5.485 13.635 14.509 1.00 94.25 98 ALA A O 1
ATOM 715 N N . PRO A 1 99 ? 5.638 14.539 16.563 1.00 89.31 99 PRO A N 1
ATOM 716 C CA . PRO A 1 99 ? 6.940 13.950 16.835 1.00 89.31 99 PRO A CA 1
ATOM 717 C C . PRO A 1 99 ? 6.799 12.448 17.121 1.00 89.31 99 PRO A C 1
ATOM 719 O O . PRO A 1 99 ? 5.748 11.982 17.567 1.00 89.31 99 PRO A O 1
ATOM 722 N N . ASP A 1 100 ? 7.881 11.702 16.891 1.00 88.88 100 ASP A N 1
ATOM 723 C CA . ASP A 1 100 ? 8.041 10.301 17.308 1.00 88.88 100 ASP A CA 1
ATOM 724 C C . ASP A 1 100 ? 6.917 9.347 16.853 1.00 88.88 100 ASP A C 1
ATOM 726 O O . ASP A 1 100 ? 6.549 8.404 17.563 1.00 88.88 100 ASP A O 1
ATOM 730 N N . VAL A 1 101 ? 6.360 9.572 15.656 1.00 96.81 101 VAL A N 1
ATOM 731 C CA . VAL A 1 101 ? 5.381 8.656 15.056 1.00 96.81 101 VAL A CA 1
ATOM 732 C C . VAL A 1 101 ? 6.024 7.285 14.869 1.00 96.81 101 VAL A C 1
ATOM 734 O O . VAL A 1 101 ? 7.072 7.152 14.248 1.00 96.81 101 VAL A O 1
ATOM 737 N N . VAL A 1 102 ? 5.384 6.236 15.379 1.00 98.00 102 VAL A N 1
ATOM 738 C CA . VAL A 1 102 ? 5.882 4.866 15.229 1.00 98.00 102 VAL A CA 1
ATOM 739 C C . VAL A 1 102 ? 5.633 4.392 13.796 1.00 98.00 102 VAL A C 1
ATOM 741 O O . VAL A 1 102 ? 4.525 4.525 13.279 1.00 98.00 102 VAL A O 1
ATOM 744 N N . LYS A 1 103 ? 6.630 3.792 13.143 1.00 98.12 103 LYS A N 1
ATOM 745 C CA . LYS A 1 103 ? 6.419 3.017 11.910 1.00 98.12 103 LYS A CA 1
ATOM 746 C C . LYS A 1 103 ? 5.814 1.659 12.266 1.00 98.12 103 LYS A C 1
ATOM 748 O O . LYS A 1 103 ? 6.493 0.817 12.849 1.00 98.12 103 LYS A O 1
ATOM 753 N N . VAL A 1 104 ? 4.545 1.445 11.929 1.00 98.50 104 VAL A N 1
ATOM 754 C CA . VAL A 1 104 ? 3.743 0.311 12.409 1.00 98.50 104 VAL A CA 1
ATOM 755 C C . VAL A 1 104 ? 3.603 -0.772 11.340 1.00 98.50 104 VAL A C 1
ATOM 757 O O . VAL A 1 104 ? 2.785 -0.655 10.425 1.00 98.50 104 VAL A O 1
ATOM 760 N N . SER A 1 105 ? 4.360 -1.860 11.488 1.00 98.44 105 SER A N 1
ATOM 761 C CA . SER A 1 105 ? 4.081 -3.141 10.829 1.00 98.44 105 SER A CA 1
ATOM 762 C C . SER A 1 105 ? 3.229 -4.041 11.741 1.00 98.44 105 SER A C 1
ATOM 764 O O . SER A 1 105 ? 2.859 -3.648 12.847 1.00 98.44 105 SER A O 1
ATOM 766 N N . LEU A 1 106 ? 2.913 -5.269 11.316 1.00 97.94 106 LEU A N 1
ATOM 767 C CA . LEU A 1 106 ? 2.031 -6.195 12.049 1.00 97.94 106 LEU A CA 1
ATOM 768 C C . LEU A 1 106 ? 2.476 -6.430 13.501 1.00 97.94 106 LEU A C 1
ATOM 770 O O . LEU A 1 106 ? 1.652 -6.423 14.415 1.00 97.94 106 LEU A O 1
ATOM 774 N N . ARG A 1 107 ? 3.788 -6.589 13.718 1.00 97.75 107 ARG A N 1
ATOM 775 C CA . ARG A 1 107 ? 4.379 -6.809 15.051 1.00 97.75 107 ARG A CA 1
ATOM 776 C C . ARG A 1 107 ? 4.253 -5.597 15.981 1.00 97.75 107 ARG A C 1
ATOM 778 O O . ARG A 1 107 ? 4.340 -5.745 17.197 1.00 97.75 107 ARG A O 1
ATOM 785 N N . ASP A 1 108 ? 4.045 -4.415 15.410 1.00 98.25 108 ASP A N 1
ATOM 786 C CA . ASP A 1 108 ? 4.070 -3.137 16.116 1.00 98.25 108 ASP A CA 1
ATOM 787 C C . ASP A 1 108 ? 2.661 -2.651 16.493 1.00 98.25 108 ASP A C 1
ATOM 789 O O . ASP A 1 108 ? 2.533 -1.758 17.334 1.00 98.25 108 ASP A O 1
ATOM 793 N N . ILE A 1 109 ? 1.598 -3.246 15.928 1.00 97.31 109 ILE A N 1
ATOM 794 C CA . ILE A 1 109 ? 0.202 -2.822 16.145 1.00 97.31 109 ILE A CA 1
ATOM 795 C C . ILE A 1 109 ? -0.151 -2.860 17.634 1.00 97.31 109 ILE A C 1
ATOM 797 O O . ILE A 1 109 ? -0.497 -1.833 18.215 1.00 97.31 109 ILE A O 1
ATOM 801 N N . ALA A 1 110 ? -0.040 -4.025 18.279 1.00 96.62 110 ALA A N 1
ATOM 802 C CA . ALA A 1 110 ? -0.454 -4.175 19.673 1.00 96.62 110 ALA A CA 1
ATOM 803 C C . ALA A 1 110 ? 0.362 -3.290 20.642 1.00 96.62 110 ALA A C 1
ATOM 805 O O . ALA A 1 110 ? -0.259 -2.566 21.427 1.00 96.62 110 ALA A O 1
ATOM 806 N N . PRO A 1 111 ? 1.712 -3.252 20.580 1.00 96.81 111 PRO A N 1
ATOM 807 C CA . PRO A 1 111 ? 2.495 -2.332 21.405 1.00 96.81 111 PRO A CA 1
ATOM 808 C C . PRO A 1 111 ? 2.118 -0.860 21.205 1.00 96.81 111 PRO A C 1
ATOM 810 O O . PRO A 1 111 ? 2.002 -0.127 22.188 1.00 96.81 111 PRO A O 1
ATOM 813 N N . THR A 1 112 ? 1.895 -0.428 19.959 1.00 97.44 112 THR A N 1
ATOM 814 C CA . THR A 1 112 ? 1.529 0.963 19.642 1.00 97.44 112 THR A CA 1
ATOM 815 C C . THR A 1 112 ? 0.152 1.319 20.199 1.00 97.44 112 THR A C 1
ATOM 817 O O . THR A 1 112 ? -0.000 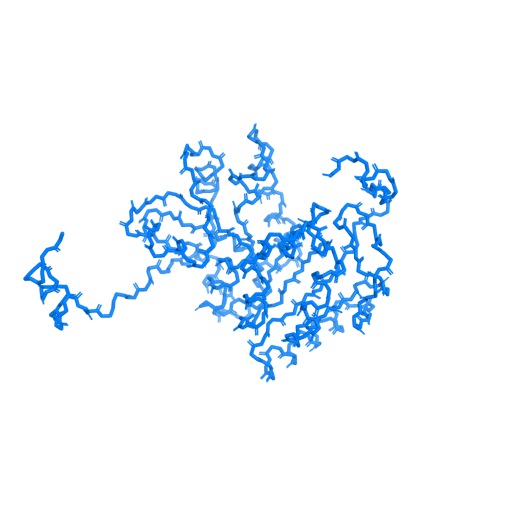2.373 20.815 1.00 97.44 112 THR A O 1
ATOM 820 N N . LEU A 1 113 ? -0.834 0.423 20.069 1.00 96.25 113 LEU A N 1
ATOM 821 C CA . LEU A 1 113 ? -2.178 0.623 20.619 1.00 96.25 113 LEU A CA 1
ATOM 822 C C . LEU A 1 113 ? -2.167 0.729 22.146 1.00 96.25 113 LEU A C 1
ATOM 824 O O . LEU A 1 113 ? -2.743 1.665 22.698 1.00 96.25 113 LEU A O 1
ATOM 828 N N . VAL A 1 114 ? -1.476 -0.191 22.828 1.00 95.38 114 VAL A N 1
ATOM 829 C CA . VAL A 1 114 ? -1.384 -0.202 24.299 1.00 95.38 114 VAL A CA 1
ATOM 830 C C . VAL A 1 114 ? -0.701 1.062 24.819 1.00 95.38 114 VAL A C 1
ATOM 832 O O . VAL A 1 114 ? -1.145 1.640 25.809 1.00 95.38 114 VAL A O 1
ATOM 835 N N . ARG A 1 115 ? 0.353 1.524 24.137 1.00 95.44 115 ARG A N 1
ATOM 836 C CA . ARG A 1 115 ? 1.071 2.762 24.486 1.00 95.44 115 ARG A CA 1
ATOM 837 C C . ARG A 1 115 ? 0.340 4.030 24.052 1.00 95.44 115 ARG A C 1
ATOM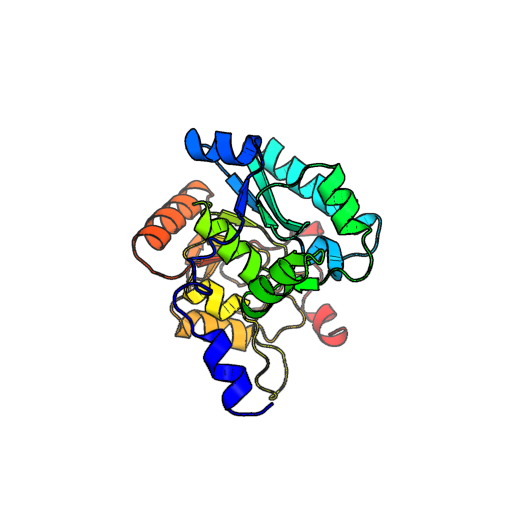 839 O O . ARG A 1 115 ? 0.715 5.113 24.482 1.00 95.44 115 ARG A O 1
ATOM 846 N N . ARG A 1 116 ? -0.696 3.903 23.216 1.00 95.44 116 ARG A N 1
ATOM 847 C CA . ARG A 1 116 ? -1.468 5.016 22.641 1.00 95.44 116 ARG A CA 1
ATOM 848 C C . ARG A 1 116 ? -0.592 6.015 21.871 1.00 95.44 116 ARG A C 1
ATOM 850 O O . ARG A 1 116 ? -0.932 7.193 21.791 1.00 95.44 116 ARG A O 1
ATOM 857 N N . HIS A 1 117 ? 0.525 5.550 21.314 1.00 96.06 117 HIS A N 1
ATOM 858 C CA . HIS A 1 117 ? 1.403 6.379 20.489 1.00 96.06 117 HIS A CA 1
ATOM 859 C C . HIS A 1 117 ? 0.780 6.606 19.104 1.00 96.06 117 HIS A C 1
ATOM 861 O O . HIS A 1 117 ? 0.066 5.723 18.614 1.00 96.06 117 HIS A O 1
ATOM 867 N N . PRO A 1 118 ? 1.046 7.754 18.454 1.00 97.62 118 PRO A N 1
ATOM 868 C CA . PRO A 1 118 ? 0.728 7.911 17.044 1.00 97.62 118 PRO A CA 1
ATOM 869 C C . PRO A 1 118 ? 1.558 6.921 16.221 1.00 97.62 118 PRO A C 1
ATOM 871 O O . PRO A 1 118 ? 2.742 6.710 16.491 1.00 97.62 118 PRO A O 1
ATOM 874 N N . GLY A 1 119 ? 0.937 6.305 15.220 1.00 98.19 119 GLY A N 1
ATOM 875 C CA . GLY A 1 119 ? 1.590 5.310 14.382 1.00 98.19 119 GLY A CA 1
ATOM 876 C C . GLY A 1 119 ? 1.165 5.397 12.924 1.00 98.19 119 GLY A C 1
ATOM 877 O O . GLY A 1 119 ? -0.024 5.315 12.612 1.00 98.19 119 GLY A O 1
ATOM 878 N N . GLY A 1 120 ? 2.145 5.517 12.033 1.00 98.31 120 GLY A N 1
ATOM 879 C CA . GLY A 1 120 ? 1.955 5.396 10.594 1.00 98.31 120 GLY A CA 1
ATOM 880 C C . GLY A 1 120 ? 2.019 3.928 10.186 1.00 98.31 120 GLY A C 1
ATOM 881 O O . GLY A 1 120 ? 2.992 3.249 10.504 1.00 98.31 120 GLY A O 1
ATOM 882 N N . THR A 1 121 ? 0.996 3.411 9.511 1.00 98.75 121 THR A N 1
ATOM 883 C CA . THR A 1 121 ? 0.957 1.993 9.114 1.00 98.75 121 THR A CA 1
ATOM 884 C C . THR A 1 121 ? 1.770 1.745 7.851 1.00 98.75 121 THR A C 1
ATOM 886 O O . THR A 1 121 ? 1.734 2.555 6.924 1.00 98.75 121 THR A O 1
ATOM 889 N N . THR A 1 122 ? 2.555 0.662 7.824 1.00 98.69 122 THR A N 1
ATOM 890 C CA . THR A 1 122 ? 3.230 0.179 6.604 1.00 98.69 122 THR A CA 1
ATOM 891 C C . THR A 1 122 ? 2.230 -0.538 5.703 1.00 98.69 122 THR A C 1
ATOM 893 O O . THR A 1 122 ? 1.107 -0.797 6.127 1.00 98.69 122 THR A O 1
ATOM 896 N N . VAL A 1 123 ? 2.657 -0.974 4.513 1.00 98.81 123 VAL A N 1
ATOM 897 C CA . VAL A 1 123 ? 1.843 -1.822 3.625 1.00 98.81 123 VAL A CA 1
ATOM 898 C C . VAL A 1 123 ? 1.237 -3.013 4.378 1.00 98.81 123 VAL A C 1
ATOM 900 O O . VAL A 1 123 ? 0.018 -3.159 4.381 1.00 98.81 123 VAL A O 1
ATOM 903 N N . ALA A 1 124 ? 2.038 -3.798 5.106 1.00 98.75 124 ALA A N 1
ATOM 904 C CA . ALA A 1 124 ? 1.533 -4.910 5.917 1.00 98.75 124 ALA A CA 1
ATOM 905 C C . ALA A 1 124 ? 0.479 -4.487 6.963 1.00 98.75 124 ALA A C 1
ATOM 907 O O . ALA A 1 124 ? -0.558 -5.137 7.103 1.00 98.75 124 ALA A O 1
ATOM 908 N N . GLY A 1 125 ? 0.727 -3.394 7.696 1.00 98.62 125 GLY A N 1
ATOM 909 C CA . GLY A 1 125 ? -0.202 -2.886 8.710 1.00 98.62 125 GLY A CA 1
ATOM 910 C C . GLY A 1 125 ? -1.519 -2.384 8.109 1.00 98.62 125 GLY A C 1
ATOM 911 O O . GLY A 1 125 ? -2.595 -2.688 8.626 1.00 98.62 125 GLY A O 1
ATOM 912 N N . THR A 1 126 ? -1.441 -1.665 6.987 1.00 98.88 126 THR A N 1
ATOM 913 C CA . THR A 1 126 ? -2.600 -1.168 6.237 1.00 98.88 126 THR A CA 1
ATOM 914 C C . THR A 1 126 ? -3.413 -2.317 5.650 1.00 98.88 126 THR A C 1
ATOM 916 O O . THR A 1 126 ? -4.631 -2.319 5.802 1.00 98.88 126 THR A O 1
ATOM 919 N N . MET A 1 127 ? -2.765 -3.323 5.049 1.00 98.81 127 MET A N 1
ATOM 920 C CA . MET A 1 127 ? -3.434 -4.523 4.531 1.00 98.81 127 MET A CA 1
ATOM 921 C C . MET A 1 127 ? -4.234 -5.232 5.620 1.00 98.81 127 MET A C 1
ATOM 923 O O . MET A 1 127 ? -5.400 -5.562 5.410 1.00 98.81 127 MET A O 1
ATOM 927 N N . TRP A 1 128 ? -3.630 -5.437 6.795 1.00 98.56 128 TRP A N 1
ATOM 928 C CA . TRP A 1 128 ? -4.327 -6.047 7.922 1.00 98.56 128 TRP A CA 1
ATOM 929 C C . TRP A 1 128 ? -5.557 -5.229 8.323 1.00 98.56 128 TRP A C 1
ATOM 931 O O . TRP A 1 128 ? -6.647 -5.790 8.393 1.00 98.56 128 TRP A O 1
ATOM 941 N N . ALA A 1 129 ? -5.423 -3.914 8.515 1.00 98.62 129 ALA A N 1
ATOM 942 C CA . ALA A 1 129 ? -6.539 -3.067 8.938 1.00 98.62 129 ALA A CA 1
ATOM 943 C C . ALA A 1 129 ? -7.663 -3.016 7.891 1.00 98.62 129 ALA A C 1
ATOM 945 O O . ALA A 1 129 ? -8.834 -3.133 8.246 1.00 98.62 129 ALA A O 1
ATOM 946 N N . ALA A 1 130 ? -7.306 -2.894 6.609 1.00 98.62 130 ALA A N 1
ATOM 947 C CA . ALA A 1 130 ? -8.236 -2.922 5.485 1.00 98.62 130 ALA A CA 1
ATOM 948 C C . ALA A 1 130 ? -9.029 -4.236 5.454 1.00 98.62 130 ALA A C 1
ATOM 950 O O . ALA A 1 130 ? -10.258 -4.217 5.368 1.00 98.62 130 ALA A O 1
ATOM 951 N N . HIS A 1 131 ? -8.339 -5.368 5.617 1.00 98.00 131 HIS A N 1
ATOM 952 C CA . HIS A 1 131 ? -8.969 -6.682 5.636 1.00 98.00 131 HIS A CA 1
ATOM 953 C C . HIS A 1 131 ? -9.950 -6.850 6.806 1.00 98.00 131 HIS A C 1
ATOM 955 O O . HIS A 1 131 ? -11.044 -7.370 6.599 1.00 98.00 131 HIS A O 1
ATOM 961 N N . GLN A 1 132 ? -9.616 -6.348 8.005 1.00 97.62 132 GLN A N 1
ATOM 962 C CA . GLN A 1 132 ? -10.508 -6.424 9.175 1.00 97.62 132 GLN A CA 1
ATOM 963 C C . GLN A 1 132 ? -11.862 -5.732 8.960 1.00 97.62 132 GLN A C 1
ATOM 965 O O . GLN A 1 132 ? -12.836 -6.088 9.620 1.00 97.62 132 GLN A O 1
ATOM 970 N N . VAL A 1 133 ? -11.931 -4.749 8.058 1.00 97.44 133 VAL A N 1
ATOM 971 C CA . VAL A 1 133 ? -13.156 -3.984 7.773 1.00 97.44 133 VAL A CA 1
ATOM 972 C C . VAL A 1 133 ? -13.759 -4.295 6.401 1.00 97.44 133 VAL A C 1
ATOM 974 O O . VAL A 1 133 ? -14.702 -3.634 5.980 1.00 97.44 133 VAL A O 1
ATOM 977 N N . GLY A 1 134 ? -13.225 -5.287 5.684 1.00 97.00 134 GLY A N 1
ATOM 978 C CA . GLY A 1 134 ? -13.739 -5.699 4.376 1.00 97.00 134 GLY A CA 1
ATOM 979 C C . GLY A 1 134 ? -13.331 -4.806 3.197 1.00 97.00 134 GLY A C 1
ATOM 980 O O . GLY A 1 134 ? -13.914 -4.929 2.119 1.00 97.00 134 GLY A O 1
ATOM 981 N N . ILE A 1 135 ? -12.326 -3.936 3.347 1.00 98.56 135 ILE A N 1
ATOM 982 C CA . ILE A 1 135 ? -11.737 -3.208 2.213 1.00 98.56 135 ILE A CA 1
ATOM 983 C C . ILE A 1 135 ? -10.809 -4.159 1.451 1.00 98.56 135 ILE A C 1
ATOM 985 O O . ILE A 1 135 ? -9.888 -4.734 2.024 1.00 98.56 135 ILE A O 1
ATOM 989 N N . ARG A 1 136 ? -11.039 -4.306 0.141 1.00 97.69 136 ARG A N 1
ATOM 990 C CA . ARG A 1 136 ? -10.313 -5.265 -0.716 1.00 97.69 136 ARG A CA 1
ATOM 991 C C . ARG A 1 136 ? -9.225 -4.649 -1.597 1.00 97.69 136 ARG A C 1
ATOM 993 O O . ARG A 1 136 ? -8.476 -5.391 -2.224 1.00 97.69 136 ARG A O 1
ATOM 1000 N N . VAL A 1 137 ? -9.150 -3.321 -1.666 1.00 98.62 137 VAL A N 1
ATOM 1001 C CA . VAL A 1 137 ? -8.255 -2.573 -2.561 1.00 98.62 137 VAL A CA 1
ATOM 1002 C C . VAL A 1 137 ? -7.444 -1.569 -1.747 1.00 98.62 137 VAL A C 1
ATOM 1004 O O . VAL A 1 137 ? -8.006 -0.789 -0.977 1.00 98.62 137 VAL A O 1
ATOM 1007 N N . PHE A 1 138 ? -6.129 -1.577 -1.935 1.00 98.81 138 PHE A N 1
ATOM 1008 C CA . PHE A 1 138 ? -5.172 -0.705 -1.259 1.00 98.81 138 PHE A CA 1
ATOM 1009 C C . PHE A 1 138 ? -4.185 -0.129 -2.281 1.00 98.81 138 PHE A C 1
ATOM 1011 O O . PHE A 1 138 ? -3.584 -0.881 -3.044 1.00 98.81 138 PHE A O 1
ATOM 1018 N N . ALA A 1 139 ? -3.999 1.193 -2.291 1.00 98.69 139 ALA A N 1
ATOM 1019 C CA . ALA A 1 139 ? -3.000 1.864 -3.120 1.00 98.69 139 ALA A CA 1
ATOM 1020 C C . ALA A 1 139 ? -1.823 2.403 -2.284 1.00 98.69 139 ALA A C 1
ATOM 1022 O O . ALA A 1 139 ? -2.015 3.040 -1.248 1.00 98.69 139 ALA A O 1
ATOM 1023 N N . THR A 1 140 ? -0.598 2.186 -2.762 1.00 98.44 140 THR A N 1
ATOM 1024 C CA . THR A 1 140 ? 0.646 2.751 -2.210 1.00 98.44 140 THR A CA 1
ATOM 1025 C C . THR A 1 140 ? 1.607 3.095 -3.351 1.00 98.44 140 THR A C 1
ATOM 1027 O O . THR A 1 140 ? 1.419 2.665 -4.486 1.00 98.44 140 THR A O 1
ATOM 1030 N N . GLY A 1 141 ? 2.675 3.843 -3.072 1.00 96.81 141 GLY A N 1
ATOM 1031 C CA . GLY A 1 141 ? 3.730 4.068 -4.060 1.00 96.81 141 GLY A CA 1
ATOM 1032 C C . GLY A 1 141 ? 4.484 2.780 -4.407 1.00 96.81 141 GLY A C 1
ATOM 1033 O O . GLY A 1 141 ? 4.732 2.491 -5.573 1.00 96.81 141 GLY A O 1
ATOM 1034 N N . GLY A 1 142 ? 4.878 1.997 -3.401 1.00 97.88 142 GLY A N 1
ATOM 1035 C CA . GLY A 1 142 ? 5.718 0.818 -3.608 1.00 97.88 142 GLY A CA 1
ATOM 1036 C C . GLY A 1 142 ? 5.783 -0.068 -2.377 1.00 97.88 142 GLY A C 1
ATOM 1037 O O . GLY A 1 142 ? 5.928 0.429 -1.256 1.00 97.88 142 GLY A O 1
ATOM 1038 N N . ILE A 1 143 ? 5.715 -1.380 -2.573 1.00 98.69 143 ILE A N 1
ATOM 1039 C CA . ILE A 1 143 ? 5.799 -2.344 -1.473 1.00 98.69 143 ILE A CA 1
ATOM 1040 C C . ILE A 1 143 ? 7.228 -2.444 -0.924 1.00 98.69 143 ILE A C 1
ATOM 1042 O O . ILE A 1 143 ? 8.203 -2.081 -1.591 1.00 98.69 143 ILE A O 1
ATOM 1046 N N . GLY A 1 144 ? 7.368 -2.903 0.317 1.00 98.38 144 GLY A N 1
ATOM 1047 C CA . GLY A 1 144 ? 8.619 -3.490 0.783 1.00 98.38 144 GLY A CA 1
ATOM 1048 C C . GLY A 1 144 ? 8.898 -4.828 0.089 1.00 98.38 144 GLY A C 1
ATOM 1049 O O . GLY A 1 144 ? 8.054 -5.367 -0.621 1.00 98.38 144 GLY A O 1
ATOM 1050 N N . GLY A 1 145 ? 10.087 -5.378 0.306 1.00 98.19 145 GLY A N 1
ATOM 1051 C CA . GLY A 1 145 ? 10.513 -6.611 -0.348 1.00 98.19 145 GLY A CA 1
ATOM 1052 C C . GLY A 1 145 ? 11.752 -7.196 0.309 1.00 98.19 145 GLY A C 1
ATOM 1053 O O . GLY A 1 145 ? 12.030 -6.916 1.477 1.00 98.19 145 GLY A O 1
ATOM 1054 N N . VAL A 1 146 ? 12.493 -8.000 -0.442 1.00 98.12 146 VAL A N 1
ATOM 1055 C CA . VAL A 1 146 ? 13.798 -8.509 -0.017 1.00 98.12 146 VAL A CA 1
ATOM 1056 C C . VAL A 1 146 ? 14.822 -7.386 -0.161 1.00 98.12 146 VAL A C 1
ATOM 1058 O O . VAL A 1 146 ? 14.930 -6.769 -1.221 1.00 98.12 146 VAL A O 1
ATOM 1061 N N . HIS A 1 147 ? 15.559 -7.085 0.902 1.00 96.75 147 HIS A N 1
ATOM 1062 C CA . HIS A 1 147 ? 16.622 -6.086 0.856 1.00 96.75 147 HIS A CA 1
ATOM 1063 C C . HIS A 1 147 ? 17.866 -6.640 0.147 1.00 96.75 147 HIS A C 1
ATOM 1065 O O . HIS A 1 147 ? 18.104 -7.849 0.105 1.00 96.75 147 HIS A O 1
ATOM 1071 N N . ARG A 1 148 ? 18.674 -5.740 -0.424 1.00 93.50 148 ARG A N 1
ATOM 1072 C CA . ARG A 1 148 ? 19.962 -6.098 -1.034 1.00 93.50 148 ARG A CA 1
ATOM 1073 C C . ARG A 1 148 ? 20.949 -6.579 0.039 1.00 93.50 148 ARG A C 1
ATOM 1075 O O . ARG A 1 148 ? 20.887 -6.136 1.183 1.00 93.50 148 ARG A O 1
ATOM 1082 N N . GLY A 1 149 ? 21.888 -7.439 -0.351 1.00 91.00 149 GLY A N 1
ATOM 1083 C CA . GLY A 1 149 ? 22.874 -8.045 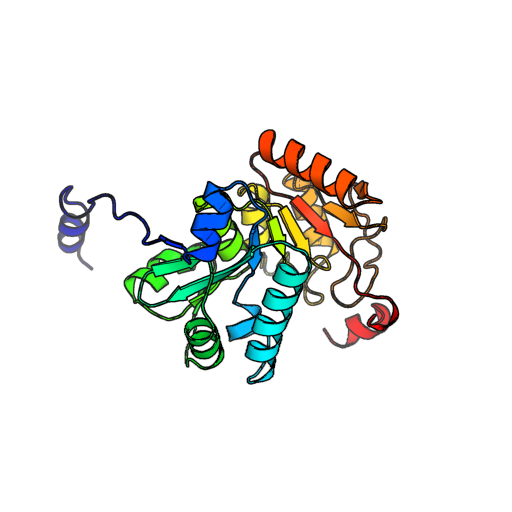0.555 1.00 91.00 149 GLY A CA 1
ATOM 1084 C C . GLY A 1 149 ? 22.498 -9.465 0.990 1.00 91.00 149 GLY A C 1
ATOM 1085 O O . GLY A 1 149 ? 21.605 -10.091 0.422 1.00 91.00 149 GLY A O 1
ATOM 1086 N N . ASP A 1 150 ? 23.212 -10.015 1.965 1.00 84.75 150 ASP A N 1
ATOM 1087 C CA . ASP A 1 150 ? 23.101 -11.406 2.434 1.00 84.75 150 ASP A CA 1
ATOM 1088 C C . ASP A 1 150 ? 22.522 -11.540 3.855 1.00 84.75 150 ASP A C 1
ATOM 1090 O O . ASP A 1 150 ? 22.313 -12.651 4.334 1.00 84.75 150 ASP A O 1
ATOM 1094 N N . GLY A 1 151 ? 22.177 -10.424 4.505 1.00 86.94 151 GLY A N 1
ATOM 1095 C CA . GLY A 1 151 ? 21.706 -10.385 5.896 1.00 86.94 151 GLY A CA 1
ATOM 1096 C C . GLY A 1 151 ? 20.302 -10.948 6.162 1.00 86.94 151 GLY A C 1
ATOM 1097 O O . GLY A 1 151 ? 19.837 -10.881 7.296 1.00 86.94 151 GLY A O 1
ATOM 1098 N N . GLY A 1 152 ? 19.607 -11.477 5.149 1.00 89.50 152 GLY A N 1
ATOM 1099 C CA . GLY A 1 152 ? 18.269 -12.064 5.309 1.00 89.50 152 GLY A CA 1
ATOM 1100 C C . GLY A 1 152 ? 17.164 -11.066 5.686 1.00 89.50 152 GLY A C 1
ATOM 1101 O O . GLY A 1 152 ? 16.134 -11.477 6.217 1.00 89.50 152 GLY A O 1
ATOM 1102 N N . ASP A 1 153 ? 17.366 -9.770 5.432 1.00 96.25 153 ASP A N 1
ATOM 1103 C CA . ASP A 1 153 ? 16.378 -8.725 5.715 1.00 96.25 153 ASP A CA 1
ATOM 1104 C C . ASP A 1 153 ? 15.251 -8.739 4.666 1.00 96.25 153 ASP A C 1
ATOM 1106 O O . ASP A 1 153 ? 15.454 -8.460 3.479 1.00 96.25 153 ASP A O 1
ATOM 1110 N N . VAL A 1 154 ? 14.053 -9.125 5.107 1.00 97.62 154 VAL A N 1
ATOM 1111 C CA . VAL A 1 154 ? 12.864 -9.289 4.267 1.00 97.62 154 VAL A CA 1
ATOM 1112 C C . VAL A 1 154 ? 11.699 -8.537 4.899 1.00 97.62 154 VAL A C 1
ATOM 1114 O O . VAL A 1 154 ? 11.337 -8.775 6.054 1.00 97.62 154 VAL A O 1
ATOM 1117 N N . SER A 1 155 ? 11.072 -7.650 4.124 1.00 98.19 155 SER A N 1
ATOM 1118 C CA . SER A 1 155 ? 9.907 -6.895 4.582 1.00 98.19 155 SER A CA 1
ATOM 1119 C C . SER A 1 155 ? 8.739 -7.813 4.943 1.00 98.19 155 SER A C 1
ATOM 1121 O O . SER A 1 155 ? 8.370 -8.709 4.183 1.00 98.19 155 SER A O 1
ATOM 1123 N N . ALA A 1 156 ? 8.072 -7.503 6.058 1.00 98.44 156 ALA A N 1
ATOM 1124 C CA . ALA A 1 156 ? 6.823 -8.145 6.470 1.00 98.44 156 ALA A CA 1
ATOM 1125 C C . ALA A 1 156 ? 5.659 -7.926 5.479 1.00 98.44 156 ALA A C 1
ATOM 1127 O O . ALA A 1 156 ? 4.644 -8.615 5.571 1.00 98.44 156 ALA A O 1
ATOM 1128 N N . ASP A 1 157 ? 5.806 -7.001 4.525 1.00 98.69 157 ASP A N 1
ATOM 1129 C CA . ASP A 1 157 ? 4.841 -6.790 3.441 1.00 98.69 157 ASP A CA 1
ATOM 1130 C C . ASP A 1 157 ? 4.684 -8.042 2.566 1.00 98.69 157 ASP A C 1
ATOM 1132 O O . ASP A 1 157 ? 3.584 -8.327 2.100 1.00 98.69 157 ASP A O 1
ATOM 1136 N N . LEU A 1 158 ? 5.754 -8.824 2.392 1.00 98.69 158 LEU A N 1
ATOM 1137 C CA . LEU A 1 158 ? 5.736 -10.042 1.588 1.00 98.69 158 LEU A CA 1
ATOM 1138 C C . LEU A 1 158 ? 4.890 -11.154 2.252 1.00 98.69 158 LEU A C 1
ATOM 1140 O O . LEU A 1 158 ? 3.908 -11.591 1.646 1.00 98.69 158 LEU A O 1
ATOM 1144 N N . PRO A 1 159 ? 5.136 -11.551 3.520 1.00 98.31 159 PRO A N 1
ATOM 1145 C CA . PRO A 1 159 ? 4.215 -12.417 4.261 1.00 98.31 159 PRO A CA 1
ATOM 1146 C C . PRO A 1 159 ? 2.778 -11.892 4.344 1.00 98.31 159 PRO A C 1
ATOM 1148 O O . PRO A 1 159 ? 1.841 -12.689 4.303 1.00 98.31 159 PRO A O 1
ATOM 1151 N N . ALA A 1 160 ? 2.580 -10.574 4.453 1.00 98.62 160 ALA A N 1
ATOM 1152 C CA . ALA A 1 160 ? 1.243 -9.983 4.453 1.00 98.62 160 ALA A CA 1
ATOM 1153 C C . ALA A 1 160 ? 0.530 -10.214 3.112 1.00 98.62 160 ALA A C 1
ATOM 1155 O O . ALA A 1 160 ? -0.593 -10.709 3.103 1.00 98.62 160 ALA A O 1
ATOM 1156 N N . LEU A 1 161 ? 1.195 -9.963 1.982 1.00 98.69 161 LEU A N 1
ATOM 1157 C CA . LEU A 1 161 ? 0.692 -10.301 0.647 1.00 98.69 161 LEU A CA 1
ATOM 1158 C C . LEU A 1 161 ? 0.377 -11.793 0.499 1.00 98.69 161 LEU A C 1
ATOM 1160 O O . LEU A 1 161 ? -0.644 -12.142 -0.081 1.00 98.69 161 LEU A O 1
ATOM 1164 N N . ALA A 1 162 ? 1.188 -12.678 1.076 1.00 98.44 162 ALA A N 1
ATOM 1165 C CA . ALA A 1 162 ? 0.950 -14.120 1.018 1.00 98.44 162 ALA A CA 1
ATOM 1166 C C . ALA A 1 162 ? -0.253 -14.601 1.852 1.00 98.44 162 ALA A C 1
ATOM 1168 O O . ALA A 1 162 ? -0.725 -15.717 1.645 1.00 98.44 162 ALA A O 1
ATOM 1169 N N . THR A 1 163 ? -0.748 -13.799 2.803 1.00 97.81 163 THR A N 1
ATOM 1170 C CA . THR A 1 163 ? -1.706 -14.276 3.823 1.00 97.81 163 THR A CA 1
ATOM 1171 C C . THR A 1 163 ? -2.926 -13.385 4.056 1.00 97.81 163 THR A C 1
ATOM 1173 O O . THR A 1 163 ? -3.842 -13.789 4.777 1.00 97.81 163 THR A O 1
ATOM 1176 N N . ILE A 1 164 ? -2.960 -12.183 3.475 1.00 98.31 164 ILE A N 1
ATOM 1177 C CA . ILE A 1 164 ? -4.036 -11.206 3.653 1.00 98.31 164 ILE A CA 1
ATOM 1178 C C . ILE A 1 164 ? -4.667 -10.910 2.287 1.00 98.31 164 ILE A C 1
ATOM 1180 O O . ILE A 1 164 ? -4.004 -10.300 1.445 1.00 98.31 164 ILE A O 1
ATOM 1184 N N . PRO A 1 165 ? -5.941 -11.285 2.055 1.00 97.81 165 PRO A N 1
ATOM 1185 C CA . PRO A 1 165 ? -6.601 -11.134 0.762 1.00 97.81 165 PRO A CA 1
ATOM 1186 C C . PRO A 1 165 ? -7.032 -9.679 0.519 1.00 97.81 165 PRO A C 1
ATOM 1188 O O . PRO A 1 165 ? -8.203 -9.311 0.625 1.00 97.81 165 PRO A O 1
ATOM 1191 N N . VAL A 1 166 ? -6.050 -8.849 0.170 1.00 98.62 166 VAL A N 1
ATOM 1192 C CA . VAL A 1 166 ? -6.195 -7.461 -0.281 1.00 98.62 166 VAL A CA 1
ATOM 1193 C C . VAL A 1 166 ? -5.349 -7.280 -1.539 1.00 98.62 166 VAL A C 1
ATOM 1195 O O . VAL A 1 166 ? -4.185 -7.677 -1.573 1.00 98.62 166 VAL A O 1
ATOM 1198 N N . ALA A 1 167 ? -5.922 -6.673 -2.577 1.00 98.75 167 ALA A N 1
ATOM 1199 C CA . ALA A 1 167 ? -5.174 -6.279 -3.764 1.00 98.75 167 ALA A CA 1
ATOM 1200 C C . ALA A 1 167 ? -4.390 -4.995 -3.478 1.00 98.75 167 ALA A C 1
ATOM 1202 O O . ALA A 1 167 ? -4.975 -3.977 -3.095 1.00 98.75 167 ALA A O 1
ATOM 1203 N N . VAL A 1 168 ? -3.075 -5.050 -3.678 1.00 98.88 168 VAL A N 1
ATOM 1204 C CA . VAL A 1 168 ? -2.170 -3.913 -3.515 1.00 98.88 168 VAL A CA 1
ATOM 1205 C C . VAL A 1 168 ? -1.812 -3.366 -4.889 1.00 98.88 168 VAL A C 1
ATOM 1207 O O . VAL A 1 168 ? -1.315 -4.095 -5.743 1.00 98.88 168 VAL A O 1
ATOM 1210 N N . ILE A 1 169 ? -2.072 -2.081 -5.101 1.00 98.81 169 ILE A N 1
ATOM 1211 C CA . ILE A 1 169 ? -1.740 -1.354 -6.323 1.00 98.81 169 ILE A CA 1
ATOM 1212 C C . ILE A 1 169 ? -0.520 -0.492 -6.018 1.00 98.81 169 ILE A C 1
ATOM 1214 O O . ILE A 1 169 ? -0.567 0.336 -5.104 1.00 98.81 169 ILE A O 1
ATOM 1218 N N . SER A 1 170 ? 0.566 -0.682 -6.765 1.00 98.62 170 SER A N 1
ATOM 1219 C CA . SER A 1 170 ? 1.792 0.101 -6.587 1.00 98.62 170 SER A CA 1
ATOM 1220 C C . SER A 1 170 ? 2.657 0.139 -7.842 1.00 98.62 170 SER A C 1
ATOM 1222 O O . SER A 1 170 ? 2.422 -0.597 -8.797 1.00 98.62 170 SER A O 1
ATOM 1224 N N . SER A 1 171 ? 3.727 0.932 -7.824 1.00 98.19 171 SER A N 1
ATOM 1225 C CA . SER A 1 171 ? 4.767 0.918 -8.860 1.00 98.19 171 SER A CA 1
ATOM 1226 C C . SER A 1 171 ? 5.786 -0.212 -8.644 1.00 98.19 171 SER A C 1
ATOM 1228 O O . SER A 1 171 ? 6.991 -0.013 -8.779 1.00 98.19 171 SER A O 1
ATOM 1230 N N . GLY A 1 172 ? 5.320 -1.403 -8.257 1.00 97.94 172 GLY A N 1
ATOM 1231 C CA . GLY A 1 172 ? 6.173 -2.524 -7.854 1.00 97.94 172 GLY A CA 1
ATOM 1232 C C . GLY A 1 172 ? 6.744 -2.361 -6.438 1.00 97.94 172 GLY A C 1
ATOM 1233 O O . GLY A 1 172 ? 6.114 -1.755 -5.562 1.00 97.94 172 GLY A O 1
ATOM 1234 N N . ALA A 1 173 ? 7.931 -2.923 -6.201 1.00 97.69 173 ALA A N 1
ATOM 1235 C CA . ALA A 1 173 ? 8.664 -2.792 -4.940 1.00 97.69 173 ALA A CA 1
ATOM 1236 C C . ALA A 1 173 ? 9.619 -1.587 -4.977 1.00 97.69 173 ALA A C 1
ATOM 1238 O O . ALA A 1 173 ? 10.121 -1.217 -6.037 1.00 97.69 173 ALA A O 1
ATOM 1239 N N . LYS A 1 174 ? 9.870 -0.962 -3.818 1.00 95.56 174 LYS A N 1
ATOM 1240 C CA . LYS A 1 174 ? 10.747 0.221 -3.700 1.00 95.56 174 LYS A CA 1
ATOM 1241 C C . LYS A 1 174 ? 12.129 -0.031 -4.326 1.00 95.56 174 LYS A C 1
ATOM 1243 O O . LYS A 1 174 ? 12.729 -1.079 -4.111 1.00 95.56 174 LYS A O 1
ATOM 1248 N N . ALA A 1 175 ? 12.676 0.967 -5.025 1.00 93.62 175 ALA A N 1
ATOM 1249 C CA . ALA A 1 175 ? 13.903 0.814 -5.819 1.00 93.62 175 ALA A CA 1
ATOM 1250 C C . ALA A 1 175 ? 15.149 0.378 -5.013 1.00 93.62 175 ALA A C 1
ATOM 1252 O O . ALA A 1 175 ? 16.039 -0.267 -5.564 1.00 93.62 175 ALA A O 1
ATOM 1253 N N . ILE A 1 176 ? 15.196 0.690 -3.710 1.00 92.38 176 ILE A N 1
ATOM 1254 C CA . ILE A 1 176 ? 16.283 0.322 -2.776 1.00 92.38 176 ILE A CA 1
ATOM 1255 C C . ILE A 1 176 ? 16.412 -1.198 -2.540 1.00 92.38 176 ILE A C 1
ATOM 1257 O O . ILE A 1 176 ? 17.361 -1.648 -1.903 1.00 92.38 176 ILE A O 1
ATOM 1261 N N . LEU A 1 177 ? 15.446 -1.991 -3.004 1.00 95.94 177 LEU A N 1
ATOM 1262 C CA . LEU A 1 177 ? 15.336 -3.420 -2.721 1.00 95.94 177 LEU A CA 1
ATOM 1263 C C . LEU A 1 177 ? 16.041 -4.280 -3.778 1.00 95.94 177 LEU A C 1
ATOM 1265 O O . LEU A 1 177 ? 16.475 -3.800 -4.830 1.00 95.94 177 LEU A O 1
ATOM 1269 N N . ASP A 1 178 ? 16.156 -5.573 -3.485 1.00 96.56 178 ASP A N 1
ATOM 1270 C CA . ASP A 1 178 ? 16.502 -6.605 -4.456 1.00 96.56 178 ASP A CA 1
ATOM 1271 C C . ASP A 1 178 ? 15.217 -7.072 -5.151 1.00 96.56 178 ASP A C 1
ATOM 1273 O O . ASP A 1 178 ? 14.441 -7.873 -4.620 1.00 96.56 178 ASP A O 1
ATOM 1277 N N . LEU A 1 179 ? 14.958 -6.518 -6.336 1.00 96.75 179 LEU A N 1
ATOM 1278 C CA . LEU A 1 179 ? 13.728 -6.795 -7.078 1.00 96.75 179 LEU A CA 1
ATOM 1279 C C . LEU A 1 179 ? 13.662 -8.240 -7.576 1.00 96.75 179 LEU A C 1
ATOM 1281 O O . LEU A 1 179 ? 12.574 -8.808 -7.602 1.00 96.75 179 LEU A O 1
ATOM 1285 N N . SER A 1 180 ? 14.808 -8.842 -7.915 1.00 96.88 180 SER A N 1
ATOM 1286 C CA . SER A 1 180 ? 14.871 -10.229 -8.384 1.00 96.88 180 SER A CA 1
ATOM 1287 C C . SER A 1 180 ? 14.466 -11.174 -7.259 1.00 96.88 180 SER A C 1
ATOM 1289 O O . SER A 1 180 ? 13.496 -11.918 -7.384 1.00 96.88 180 SER A O 1
ATOM 1291 N N . ARG A 1 181 ? 15.096 -11.043 -6.085 1.00 97.75 181 ARG A N 1
ATOM 1292 C CA . ARG A 1 181 ? 14.730 -11.850 -4.913 1.00 97.75 181 ARG A CA 1
ATOM 1293 C C . ARG A 1 181 ? 13.316 -11.568 -4.418 1.00 97.75 181 ARG A C 1
ATOM 1295 O O . ARG A 1 181 ? 12.654 -12.476 -3.932 1.00 97.75 181 ARG A O 1
ATOM 1302 N N . THR A 1 182 ? 12.838 -10.331 -4.544 1.00 98.44 182 THR A N 1
ATOM 1303 C CA . THR A 1 182 ? 11.445 -9.992 -4.220 1.00 98.44 182 THR A CA 1
ATOM 1304 C C . THR A 1 182 ? 10.470 -10.707 -5.157 1.00 98.44 182 THR A C 1
ATOM 1306 O O . THR A 1 182 ? 9.478 -11.263 -4.690 1.00 98.44 182 THR A O 1
ATOM 1309 N N . ARG A 1 183 ? 10.759 -10.737 -6.463 1.00 98.25 183 ARG A N 1
ATOM 1310 C CA . ARG A 1 183 ? 9.939 -11.415 -7.472 1.00 98.25 183 ARG A CA 1
ATOM 1311 C C . ARG A 1 183 ? 9.898 -12.931 -7.266 1.00 98.25 183 ARG A C 1
ATOM 1313 O O . ARG A 1 183 ? 8.809 -13.498 -7.310 1.00 98.25 183 ARG A O 1
ATOM 1320 N N . GLU A 1 184 ? 11.045 -13.546 -6.984 1.00 98.25 184 GLU A N 1
ATOM 1321 C CA . GLU A 1 184 ? 11.169 -14.976 -6.650 1.00 98.25 184 GLU A CA 1
ATOM 1322 C C . GLU A 1 184 ? 10.414 -15.335 -5.364 1.00 98.25 184 GLU A C 1
ATOM 1324 O O . GLU A 1 184 ? 9.748 -16.367 -5.273 1.00 98.25 184 GLU A O 1
ATOM 1329 N N . TRP A 1 185 ? 10.474 -14.461 -4.353 1.00 98.19 185 TRP A N 1
ATOM 1330 C CA . TRP A 1 185 ? 9.736 -14.663 -3.110 1.00 98.19 185 TRP A CA 1
ATOM 1331 C C . TRP A 1 185 ? 8.225 -14.671 -3.366 1.00 98.19 185 TRP A C 1
ATOM 1333 O O . TRP A 1 185 ? 7.534 -15.575 -2.902 1.00 98.19 185 TRP A O 1
ATOM 1343 N N . LEU A 1 186 ? 7.709 -13.690 -4.118 1.00 98.56 186 LEU A N 1
ATOM 1344 C CA . LEU A 1 186 ? 6.280 -13.597 -4.446 1.00 98.56 186 LEU A CA 1
ATOM 1345 C C . LEU A 1 186 ? 5.796 -14.837 -5.209 1.00 98.56 186 LEU A C 1
ATOM 1347 O O . LEU A 1 186 ? 4.754 -15.390 -4.857 1.00 98.56 186 LEU A O 1
ATOM 1351 N N . GLU A 1 187 ? 6.589 -15.314 -6.171 1.00 98.19 187 GLU A N 1
ATOM 1352 C CA . GLU A 1 187 ? 6.315 -16.553 -6.907 1.00 98.19 187 GLU A CA 1
ATOM 1353 C C . GLU A 1 187 ? 6.220 -17.762 -5.978 1.00 98.19 187 GLU A C 1
ATOM 1355 O O . GLU A 1 187 ? 5.222 -18.481 -5.978 1.00 98.19 187 GLU A O 1
ATOM 1360 N N . THR A 1 188 ? 7.238 -17.943 -5.133 1.00 98.12 188 THR A N 1
ATOM 1361 C CA . THR A 1 188 ? 7.339 -19.073 -4.201 1.00 98.12 188 THR A CA 1
ATOM 1362 C C . THR A 1 188 ? 6.123 -19.157 -3.275 1.00 98.12 188 THR A C 1
ATOM 1364 O O . THR A 1 188 ? 5.678 -20.249 -2.923 1.00 98.12 188 THR A O 1
ATOM 1367 N N . TRP A 1 189 ? 5.570 -18.007 -2.882 1.00 97.88 189 TRP A N 1
ATOM 1368 C CA . TRP A 1 189 ? 4.415 -17.912 -1.987 1.00 97.88 189 TRP A CA 1
ATOM 1369 C C . TRP A 1 189 ? 3.067 -17.815 -2.709 1.00 97.88 189 TRP A C 1
ATOM 1371 O O . TRP A 1 189 ? 2.040 -17.625 -2.054 1.00 97.88 189 TRP A O 1
ATOM 1381 N N . GLY A 1 190 ? 3.043 -17.961 -4.037 1.00 97.00 190 GLY A N 1
ATOM 1382 C CA . GLY A 1 190 ? 1.813 -17.928 -4.826 1.00 97.00 190 GLY A CA 1
ATOM 1383 C C . GLY A 1 190 ? 1.085 -16.585 -4.745 1.00 97.00 190 GLY A C 1
ATOM 1384 O O . GLY A 1 190 ? -0.147 -16.552 -4.713 1.00 97.00 190 GLY A O 1
ATOM 1385 N N . VAL A 1 191 ? 1.831 -15.480 -4.655 1.00 98.62 191 VAL A N 1
ATOM 1386 C CA . VAL A 1 191 ? 1.284 -14.121 -4.730 1.00 98.62 191 VAL A CA 1
ATOM 1387 C C . VAL A 1 191 ? 1.353 -13.654 -6.184 1.00 98.62 191 VAL A C 1
ATOM 1389 O O . VAL A 1 191 ? 2.455 -13.388 -6.664 1.00 98.62 191 VAL A O 1
ATOM 1392 N N . PRO A 1 192 ? 0.213 -13.493 -6.882 1.00 98.25 192 PRO A N 1
ATOM 1393 C CA . PRO A 1 192 ? 0.228 -13.058 -8.270 1.00 98.25 192 PRO A CA 1
ATOM 1394 C C . PRO A 1 192 ? 0.729 -11.621 -8.406 1.00 98.25 192 PRO A C 1
ATOM 1396 O O . PRO A 1 192 ? 0.300 -10.722 -7.671 1.00 98.25 192 PRO A O 1
ATOM 1399 N N . VAL A 1 193 ? 1.575 -11.399 -9.404 1.00 98.75 193 VAL A N 1
ATOM 1400 C CA . VAL A 1 193 ? 2.022 -10.087 -9.858 1.00 98.75 193 VAL A CA 1
ATOM 1401 C C . VAL A 1 193 ? 1.390 -9.800 -11.214 1.00 98.75 193 VAL A C 1
ATOM 1403 O O . VAL A 1 193 ? 1.764 -10.375 -12.234 1.00 98.75 193 VAL A O 1
ATOM 1406 N N . LEU A 1 194 ? 0.437 -8.874 -11.233 1.00 98.88 194 LEU A N 1
ATOM 1407 C CA . LEU A 1 194 ? -0.196 -8.378 -12.448 1.00 98.88 194 LEU A CA 1
ATOM 1408 C C . LEU A 1 194 ? 0.534 -7.128 -12.952 1.00 98.88 194 LEU A C 1
ATOM 1410 O O . LEU A 1 194 ? 0.916 -6.274 -12.154 1.00 98.88 194 LEU A O 1
ATOM 1414 N N . GLY A 1 195 ? 0.693 -6.975 -14.263 1.00 98.81 195 GLY A N 1
ATOM 1415 C CA . GLY A 1 195 ? 1.230 -5.769 -14.896 1.00 98.81 195 GLY A CA 1
ATOM 1416 C C . GLY A 1 195 ? 0.145 -4.962 -15.598 1.00 98.81 195 GLY A C 1
ATOM 1417 O O . GLY A 1 195 ? -0.501 -5.453 -16.522 1.00 98.81 195 GLY A O 1
ATOM 1418 N N . TRP A 1 196 ? -0.043 -3.701 -15.208 1.00 98.75 196 TRP A N 1
ATOM 1419 C CA . TRP A 1 196 ? -0.944 -2.784 -15.906 1.00 98.75 196 TRP A CA 1
ATOM 1420 C C . TRP A 1 196 ? -0.340 -2.347 -17.243 1.00 98.75 196 TRP A C 1
ATOM 1422 O O . TRP A 1 196 ? 0.549 -1.489 -17.283 1.00 98.75 196 TRP A O 1
ATOM 1432 N N . ARG A 1 197 ? -0.833 -2.931 -18.341 1.00 98.50 197 ARG A N 1
ATOM 1433 C CA . ARG A 1 197 ? -0.398 -2.657 -19.723 1.00 98.50 197 ARG A CA 1
ATOM 1434 C C . ARG A 1 197 ? 1.115 -2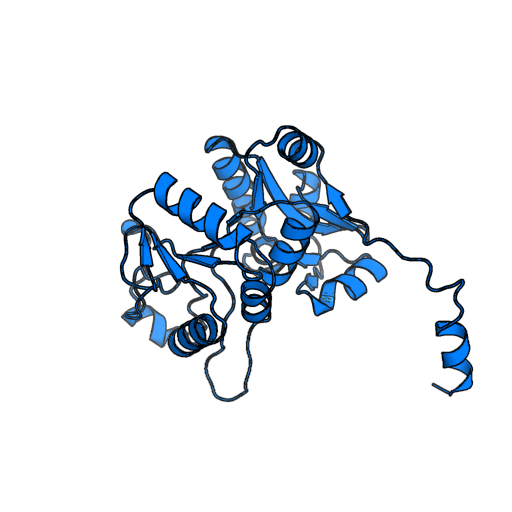.798 -19.914 1.00 98.50 197 ARG A C 1
ATOM 1436 O O . ARG A 1 197 ? 1.731 -2.058 -20.681 1.00 98.50 197 ARG A O 1
ATOM 1443 N N . THR A 1 198 ? 1.721 -3.715 -19.170 1.00 98.31 198 THR A N 1
ATOM 1444 C CA . THR A 1 198 ? 3.158 -3.986 -19.174 1.00 98.31 198 THR A CA 1
ATOM 1445 C C . THR A 1 198 ? 3.398 -5.462 -18.905 1.00 98.31 198 THR A C 1
ATOM 1447 O O . THR A 1 198 ? 2.698 -6.067 -18.097 1.00 98.31 198 THR A O 1
ATOM 1450 N N . ASP A 1 199 ? 4.412 -6.018 -19.559 1.00 98.38 199 ASP A N 1
ATOM 1451 C CA . ASP A 1 199 ? 4.909 -7.376 -19.310 1.00 98.38 199 ASP A CA 1
ATOM 1452 C C . ASP A 1 199 ? 6.073 -7.382 -18.304 1.00 98.38 199 ASP A C 1
ATOM 1454 O O . ASP A 1 199 ? 6.546 -8.437 -17.888 1.00 98.38 199 ASP A O 1
ATOM 1458 N N . ALA A 1 200 ? 6.535 -6.198 -17.891 1.00 97.69 200 ALA A N 1
ATOM 1459 C CA . ALA A 1 200 ? 7.647 -6.028 -16.968 1.00 97.69 200 ALA A CA 1
ATOM 1460 C C . ALA A 1 200 ? 7.197 -5.451 -15.622 1.00 97.69 200 ALA A C 1
ATOM 1462 O O . ALA A 1 200 ? 6.403 -4.506 -15.571 1.00 97.69 200 ALA A O 1
ATOM 1463 N N . LEU A 1 201 ? 7.772 -5.982 -14.541 1.00 98.00 201 LEU A N 1
ATOM 1464 C CA . LEU A 1 201 ? 7.673 -5.450 -13.189 1.00 98.00 201 LEU A CA 1
ATOM 1465 C C . LEU A 1 201 ? 8.344 -4.062 -13.151 1.00 98.00 201 LEU A C 1
ATOM 1467 O O . LEU A 1 201 ? 9.545 -3.971 -13.431 1.00 98.00 201 LEU A O 1
ATOM 1471 N N . PRO A 1 202 ? 7.630 -2.983 -12.792 1.00 97.56 202 PRO A N 1
ATOM 1472 C CA . PRO A 1 202 ? 8.220 -1.662 -12.600 1.00 97.56 202 PRO A CA 1
ATOM 1473 C C . PRO A 1 202 ? 9.200 -1.643 -11.420 1.00 97.56 202 PRO A C 1
ATOM 1475 O O . PRO A 1 202 ? 9.003 -2.327 -10.416 1.00 97.56 202 PRO A O 1
ATOM 1478 N N . ALA A 1 203 ? 10.245 -0.823 -11.526 1.00 96.50 203 ALA A N 1
ATOM 1479 C CA . ALA A 1 203 ? 11.264 -0.639 -10.491 1.00 96.50 203 ALA A CA 1
ATOM 1480 C C . ALA A 1 203 ? 11.019 0.653 -9.698 1.00 96.50 203 ALA A C 1
ATOM 1482 O O . ALA A 1 203 ? 11.925 1.476 -9.541 1.00 96.50 203 ALA A O 1
ATOM 1483 N N . PHE A 1 204 ? 9.785 0.858 -9.229 1.00 96.31 204 PHE A N 1
ATOM 1484 C CA . PHE A 1 204 ? 9.339 2.058 -8.519 1.00 96.31 204 PHE A CA 1
ATOM 1485 C C . PHE A 1 204 ? 9.390 3.328 -9.384 1.00 96.31 204 PHE A C 1
ATOM 1487 O O . PHE A 1 204 ? 8.385 3.698 -9.984 1.00 96.31 204 PHE A O 1
ATOM 1494 N N . TYR A 1 205 ? 10.555 3.967 -9.498 1.00 95.31 205 TYR A N 1
ATOM 1495 C CA . TYR A 1 205 ? 10.755 5.166 -10.320 1.00 95.31 205 TYR A CA 1
ATOM 1496 C C . TYR A 1 205 ? 11.031 4.861 -11.795 1.00 95.31 205 TYR A C 1
ATOM 1498 O O . TYR A 1 205 ? 11.009 5.774 -12.617 1.00 95.31 205 TYR A O 1
ATOM 1506 N N . SER A 1 206 ? 11.332 3.607 -12.137 1.00 96.12 206 SER A N 1
ATOM 1507 C CA . SER A 1 206 ? 11.531 3.183 -13.525 1.00 96.12 206 SER A CA 1
ATOM 1508 C C . SER A 1 206 ? 10.374 2.317 -13.993 1.00 96.12 206 SER A C 1
ATOM 1510 O O . SER A 1 206 ? 9.838 1.501 -13.237 1.00 96.12 206 SER A O 1
ATOM 1512 N N . ARG A 1 207 ? 10.007 2.449 -15.266 1.00 96.50 207 ARG A N 1
ATOM 1513 C CA . ARG A 1 207 ? 8.870 1.731 -15.854 1.00 96.50 207 ARG A CA 1
ATOM 1514 C C . ARG A 1 207 ? 9.105 0.232 -15.970 1.00 96.50 207 ARG A C 1
ATOM 1516 O O . ARG A 1 207 ? 8.140 -0.521 -16.023 1.00 96.50 207 ARG A O 1
ATOM 1523 N N . SER A 1 208 ? 10.366 -0.192 -16.005 1.00 95.31 208 SER A N 1
ATOM 1524 C CA . SER A 1 208 ? 10.765 -1.594 -16.087 1.00 95.31 208 SER A CA 1
ATOM 1525 C C . SER A 1 208 ? 11.997 -1.867 -15.227 1.00 95.31 208 SER A C 1
ATOM 1527 O O . SER A 1 208 ? 12.946 -1.083 -15.212 1.00 95.31 208 SER A O 1
ATOM 1529 N N . SER A 1 209 ? 11.978 -3.005 -14.537 1.00 94.56 209 SER A N 1
ATOM 1530 C CA . SER A 1 209 ? 13.133 -3.621 -13.874 1.00 94.56 209 SER A CA 1
ATOM 1531 C C . SER A 1 209 ? 13.861 -4.641 -14.760 1.00 94.56 209 SER A C 1
ATOM 1533 O O . SER A 1 209 ? 14.912 -5.142 -14.373 1.00 94.56 209 SER A O 1
ATOM 1535 N N . GLY A 1 210 ? 13.294 -4.985 -15.922 1.00 94.31 210 GLY A N 1
ATOM 1536 C CA . GLY A 1 210 ? 13.711 -6.132 -16.734 1.00 94.31 210 GLY A CA 1
ATOM 1537 C C . GLY A 1 210 ? 13.172 -7.486 -16.250 1.00 94.31 210 GLY A C 1
ATOM 1538 O O . GLY A 1 210 ? 13.344 -8.477 -16.954 1.00 94.31 210 GLY A O 1
ATOM 1539 N N . LEU A 1 211 ? 12.503 -7.542 -15.093 1.00 97.19 211 LEU A N 1
ATOM 1540 C CA . LEU A 1 211 ? 11.863 -8.754 -14.574 1.00 97.19 211 LEU A CA 1
ATOM 1541 C C . LEU A 1 211 ? 10.418 -8.862 -15.083 1.00 97.19 211 LEU A C 1
ATOM 1543 O O . LEU A 1 211 ? 9.748 -7.831 -15.177 1.00 97.19 211 LEU A O 1
ATOM 1547 N N . PRO A 1 212 ? 9.909 -10.068 -15.378 1.00 98.31 212 PRO A N 1
ATOM 1548 C CA . PRO A 1 212 ? 8.545 -10.248 -15.862 1.00 98.31 212 PRO A CA 1
ATOM 1549 C C . PRO A 1 212 ? 7.501 -10.163 -14.736 1.00 98.31 212 PRO A C 1
ATOM 1551 O O . PRO A 1 212 ? 7.758 -10.532 -13.585 1.00 98.31 212 PRO A O 1
ATOM 1554 N N . VAL A 1 213 ? 6.292 -9.719 -15.082 1.00 98.62 213 VAL A N 1
ATOM 1555 C CA . VAL A 1 213 ? 5.078 -9.983 -14.280 1.00 98.62 213 VAL A CA 1
ATOM 1556 C C . VAL A 1 213 ? 4.532 -11.385 -14.596 1.00 98.62 213 VAL A C 1
ATOM 1558 O O . VAL A 1 213 ? 4.967 -12.001 -15.565 1.00 98.62 213 VAL A O 1
ATOM 1561 N N . ASP A 1 214 ? 3.594 -11.903 -13.801 1.00 98.44 214 ASP A N 1
ATOM 1562 C CA . ASP A 1 214 ? 2.931 -13.187 -14.097 1.00 98.44 214 ASP A CA 1
ATOM 1563 C C . ASP A 1 214 ? 1.907 -13.037 -15.225 1.00 98.44 214 ASP A C 1
ATOM 1565 O O . ASP A 1 214 ? 1.861 -13.836 -16.160 1.00 98.44 214 ASP A O 1
ATOM 1569 N N . HIS A 1 215 ? 1.091 -11.983 -15.146 1.00 98.38 215 HIS A N 1
ATOM 1570 C CA . HIS A 1 215 ? 0.042 -11.707 -16.121 1.00 98.38 215 HIS A CA 1
ATOM 1571 C C . HIS A 1 215 ? -0.061 -10.216 -16.410 1.00 98.38 215 HIS A C 1
ATOM 1573 O O . HIS A 1 215 ? -0.049 -9.381 -15.506 1.00 98.38 215 HIS A O 1
ATOM 1579 N N . ARG A 1 216 ? -0.215 -9.874 -17.683 1.00 98.62 216 ARG A N 1
ATOM 1580 C CA . ARG A 1 216 ? -0.509 -8.516 -18.123 1.00 98.62 216 ARG A CA 1
ATOM 1581 C C . ARG A 1 216 ? -2.021 -8.310 -18.193 1.00 98.62 216 ARG A C 1
ATOM 1583 O O . ARG A 1 216 ? -2.732 -9.192 -18.657 1.00 98.62 216 ARG A O 1
ATOM 1590 N N . VAL A 1 217 ? -2.489 -7.142 -17.757 1.00 98.62 217 VAL A N 1
ATOM 1591 C CA . VAL A 1 217 ? -3.891 -6.708 -17.862 1.00 98.62 217 VAL A CA 1
ATOM 1592 C C . VAL A 1 217 ? -3.982 -5.408 -18.657 1.00 98.62 217 VAL A C 1
ATOM 1594 O O . VAL A 1 217 ? -3.134 -4.523 -18.523 1.00 98.62 217 VAL A O 1
ATOM 1597 N N . GLU A 1 218 ? -5.014 -5.266 -19.480 1.00 98.31 218 GLU A N 1
ATOM 1598 C CA . GLU A 1 218 ? -5.192 -4.139 -20.403 1.00 98.31 218 GLU A CA 1
ATOM 1599 C C . GLU A 1 218 ? -6.212 -3.103 -19.909 1.00 98.31 218 GLU A C 1
ATOM 1601 O O . GLU A 1 218 ? -6.178 -1.927 -20.308 1.00 98.31 218 GLU A O 1
ATOM 1606 N N . SER A 1 219 ? -7.125 -3.515 -19.025 1.00 98.50 219 SER A N 1
ATOM 1607 C CA . SER A 1 219 ? -8.233 -2.678 -18.559 1.00 98.50 219 SER A CA 1
ATOM 1608 C C . SER A 1 219 ? -8.527 -2.821 -17.067 1.00 98.50 219 SER A C 1
ATOM 1610 O O . SER A 1 219 ? -8.206 -3.823 -16.431 1.00 98.50 219 SER A O 1
ATOM 1612 N N . ALA A 1 220 ? -9.175 -1.799 -16.499 1.00 97.06 220 ALA A N 1
ATOM 1613 C CA . ALA A 1 220 ? -9.562 -1.803 -15.090 1.00 97.06 220 ALA A CA 1
ATOM 1614 C C . ALA A 1 220 ? -10.655 -2.843 -14.804 1.00 97.06 220 ALA A C 1
ATOM 1616 O O . ALA A 1 220 ? -10.681 -3.399 -13.713 1.00 97.06 220 ALA A O 1
ATOM 1617 N N . ALA A 1 221 ? -11.523 -3.123 -15.784 1.00 98.31 221 ALA A N 1
ATOM 1618 C CA . ALA A 1 221 ? -12.548 -4.158 -15.680 1.00 98.31 221 ALA A CA 1
ATOM 1619 C C . ALA A 1 221 ? -11.915 -5.553 -15.573 1.00 98.31 221 ALA A C 1
ATOM 1621 O O . ALA A 1 221 ? -12.198 -6.278 -14.627 1.00 98.31 221 ALA A O 1
ATOM 1622 N N . GLU A 1 222 ? -10.979 -5.872 -16.469 1.00 98.56 222 GLU A N 1
ATOM 1623 C CA . GLU A 1 222 ? -10.218 -7.127 -16.430 1.00 98.56 222 GLU A CA 1
ATOM 1624 C C . GLU A 1 222 ? -9.440 -7.279 -15.115 1.00 98.56 222 GLU A C 1
ATOM 1626 O O . GLU A 1 222 ? -9.536 -8.306 -14.444 1.00 98.56 222 GLU A O 1
ATOM 1631 N N . ALA A 1 223 ? -8.719 -6.233 -14.695 1.00 98.50 223 ALA A N 1
ATOM 1632 C CA . ALA A 1 223 ? -8.007 -6.246 -13.421 1.00 98.50 223 ALA A CA 1
ATOM 1633 C C . ALA A 1 223 ? -8.964 -6.482 -12.239 1.00 98.50 223 ALA A C 1
ATOM 1635 O O . ALA A 1 223 ? -8.656 -7.269 -11.346 1.00 98.50 223 ALA A O 1
ATOM 1636 N N . ALA A 1 224 ? -10.133 -5.833 -12.234 1.00 98.19 224 ALA A N 1
ATOM 1637 C CA . ALA A 1 224 ? -11.135 -5.987 -11.184 1.00 98.19 224 ALA A CA 1
ATOM 1638 C C . ALA A 1 224 ? -11.735 -7.400 -11.140 1.00 98.19 224 ALA A C 1
ATOM 1640 O O . ALA A 1 224 ? -11.946 -7.922 -10.046 1.00 98.19 224 ALA A O 1
ATOM 1641 N N . GLU A 1 225 ? -11.980 -8.031 -12.290 1.00 98.38 225 GLU A N 1
ATOM 1642 C CA . GLU A 1 225 ? -12.461 -9.416 -12.373 1.00 98.38 225 GLU A CA 1
ATOM 1643 C C . GLU A 1 225 ? -11.437 -10.402 -11.803 1.00 98.38 225 GLU A C 1
ATOM 1645 O O . GLU A 1 225 ? -11.784 -11.218 -10.945 1.00 98.38 225 GLU A O 1
ATOM 1650 N N . ILE A 1 226 ? -10.166 -10.278 -12.201 1.00 98.44 226 ILE A N 1
ATOM 1651 C CA . ILE A 1 226 ? -9.074 -11.113 -11.680 1.00 98.44 226 ILE A CA 1
ATOM 1652 C C . ILE A 1 226 ? -8.919 -10.905 -10.171 1.00 98.44 226 ILE A C 1
ATOM 1654 O O . ILE A 1 226 ? -8.864 -11.881 -9.424 1.00 98.44 226 ILE A O 1
ATOM 1658 N N . ILE A 1 227 ? -8.902 -9.648 -9.708 1.00 98.31 227 ILE A N 1
ATOM 1659 C CA . ILE A 1 227 ? -8.837 -9.312 -8.279 1.00 98.31 227 ILE A CA 1
ATOM 1660 C C . ILE A 1 227 ? -9.997 -9.958 -7.525 1.00 98.31 227 ILE A C 1
ATOM 1662 O O . ILE A 1 227 ? -9.778 -10.636 -6.524 1.00 98.31 227 ILE A O 1
ATOM 1666 N N . ALA A 1 228 ? -11.232 -9.774 -7.987 1.00 97.44 228 ALA A N 1
ATOM 1667 C CA . ALA A 1 228 ? -12.403 -10.303 -7.303 1.00 97.44 228 ALA A CA 1
ATOM 1668 C C . ALA A 1 228 ? -12.376 -11.835 -7.225 1.00 97.44 228 ALA A C 1
ATOM 1670 O O . ALA A 1 228 ? -12.678 -12.393 -6.170 1.00 97.44 228 ALA A O 1
ATOM 1671 N N . LEU A 1 229 ? -12.000 -12.514 -8.311 1.00 97.94 229 LEU A N 1
ATOM 1672 C CA . LEU A 1 229 ? -11.925 -13.970 -8.342 1.00 97.94 229 LEU A CA 1
ATOM 1673 C C . LEU A 1 229 ? -10.791 -14.497 -7.453 1.00 97.94 229 LEU A C 1
ATOM 1675 O O . LEU A 1 229 ? -11.031 -15.380 -6.632 1.00 97.94 229 LEU A O 1
ATOM 1679 N N . HIS A 1 230 ? -9.589 -13.922 -7.552 1.00 98.00 230 HIS A N 1
ATOM 1680 C CA . HIS A 1 230 ? -8.434 -14.320 -6.741 1.00 98.00 230 HIS A CA 1
ATOM 1681 C C . HIS A 1 230 ? -8.715 -14.179 -5.245 1.00 98.00 230 HIS A C 1
ATOM 1683 O O . HIS A 1 230 ? -8.553 -15.142 -4.499 1.00 98.00 230 HIS A O 1
ATOM 1689 N N . LEU A 1 231 ? -9.223 -13.019 -4.814 1.00 96.75 231 LEU A N 1
ATOM 1690 C CA . LEU A 1 231 ? -9.503 -12.747 -3.400 1.00 96.75 231 LEU A CA 1
ATOM 1691 C C . LEU A 1 231 ? -10.633 -13.618 -2.814 1.00 96.75 231 LEU A C 1
ATOM 1693 O O . LEU A 1 231 ? -10.756 -13.702 -1.594 1.00 96.75 231 LEU A O 1
ATOM 1697 N N . ASN A 1 232 ? -11.450 -14.264 -3.654 1.00 94.12 232 ASN A N 1
ATOM 1698 C CA . ASN A 1 232 ? -12.463 -15.236 -3.225 1.00 94.12 232 ASN A CA 1
ATOM 1699 C C . ASN A 1 232 ? -11.937 -16.685 -3.180 1.00 94.12 232 ASN A C 1
ATOM 1701 O O . ASN A 1 232 ? -12.526 -17.517 -2.492 1.00 94.12 232 ASN A O 1
ATOM 1705 N N . LEU A 1 233 ? -10.872 -17.003 -3.924 1.00 92.06 233 LEU A N 1
ATOM 1706 C CA . LEU A 1 233 ? -10.319 -18.359 -4.043 1.00 92.06 233 LEU A CA 1
ATOM 1707 C C . LEU A 1 233 ? -9.111 -18.587 -3.130 1.00 92.06 233 LEU A C 1
ATOM 1709 O O . LEU A 1 233 ? -8.978 -19.650 -2.522 1.00 92.06 233 LEU A O 1
ATOM 1713 N N . ALA A 1 234 ? -8.213 -17.608 -3.061 1.00 85.81 234 ALA A N 1
ATOM 1714 C CA . ALA A 1 234 ? -6.942 -17.708 -2.367 1.00 85.81 234 ALA A CA 1
ATOM 1715 C C . ALA A 1 234 ? -6.994 -17.047 -0.986 1.00 85.81 234 ALA A C 1
ATOM 1717 O O . ALA A 1 234 ? -7.810 -16.174 -0.699 1.00 85.81 234 ALA A O 1
ATOM 1718 N N . ARG A 1 235 ? -6.061 -17.450 -0.119 1.00 86.62 235 ARG A N 1
ATOM 1719 C CA . ARG A 1 235 ? -5.805 -16.768 1.161 1.00 86.62 235 ARG A CA 1
ATOM 1720 C C . ARG A 1 235 ? -4.711 -15.699 1.048 1.00 86.62 235 ARG A C 1
ATOM 1722 O O . ARG A 1 235 ? -4.318 -15.151 2.070 1.00 86.62 235 ARG A O 1
ATOM 1729 N N . SER A 1 236 ? -4.233 -15.416 -0.162 1.00 97.44 236 SER A N 1
ATOM 1730 C CA . SER A 1 236 ? -3.257 -14.370 -0.462 1.00 97.44 236 SER A CA 1
ATOM 1731 C C . SER A 1 236 ? -3.935 -13.144 -1.072 1.00 97.44 236 SER A C 1
ATOM 1733 O O . SER A 1 236 ? -5.019 -13.215 -1.653 1.00 97.44 236 SER A O 1
ATOM 1735 N N . GLY A 1 237 ? -3.279 -12.000 -0.934 1.00 98.44 237 GLY A N 1
ATOM 1736 C CA . GLY A 1 237 ? -3.530 -10.831 -1.757 1.00 98.44 237 GLY A CA 1
ATOM 1737 C C . GLY A 1 237 ? -2.920 -11.000 -3.145 1.00 98.44 237 GLY A C 1
ATOM 1738 O O . GLY A 1 237 ? -2.521 -12.092 -3.553 1.00 98.44 237 GLY A O 1
ATOM 1739 N N . LEU A 1 238 ? -2.828 -9.891 -3.868 1.00 98.56 238 LEU A N 1
ATOM 1740 C CA . LEU A 1 238 ? -2.091 -9.819 -5.125 1.00 98.56 238 LEU A CA 1
ATOM 1741 C C . LEU A 1 238 ? -1.460 -8.442 -5.288 1.00 98.56 238 LEU A C 1
ATOM 1743 O O . LEU A 1 238 ? -1.902 -7.477 -4.656 1.00 98.56 238 LEU A O 1
ATOM 1747 N N . LEU A 1 239 ? -0.458 -8.353 -6.155 1.00 98.88 239 LEU A N 1
ATOM 1748 C CA . LEU A 1 239 ? 0.185 -7.103 -6.529 1.00 98.88 239 LEU A CA 1
ATOM 1749 C C . LEU A 1 239 ? -0.225 -6.719 -7.953 1.00 98.88 239 LEU A C 1
ATOM 1751 O O . LEU A 1 239 ? 0.164 -7.389 -8.903 1.00 98.88 239 LEU A O 1
ATOM 1755 N N . LEU A 1 240 ? -0.952 -5.616 -8.123 1.00 98.88 240 LEU A N 1
ATOM 1756 C CA . LEU A 1 240 ? -1.132 -4.978 -9.427 1.00 98.88 240 LEU A CA 1
ATOM 1757 C C . LEU A 1 240 ? -0.089 -3.872 -9.587 1.00 98.88 240 LEU A C 1
ATOM 1759 O O . LEU A 1 240 ? -0.169 -2.809 -8.969 1.00 98.88 240 LEU A O 1
ATOM 1763 N N . SER A 1 241 ? 0.894 -4.138 -10.434 1.00 98.50 241 SER A N 1
ATOM 1764 C CA . SER A 1 241 ? 2.010 -3.249 -10.705 1.00 98.50 241 SER A CA 1
ATOM 1765 C C . SER A 1 241 ? 1.681 -2.267 -11.825 1.00 98.50 241 SER A C 1
ATOM 1767 O O . SER A 1 241 ? 1.446 -2.662 -12.969 1.00 98.50 241 SER A O 1
ATOM 1769 N N . VAL A 1 242 ? 1.704 -0.975 -11.509 1.00 98.56 242 VAL A N 1
ATOM 1770 C CA . VAL A 1 242 ? 1.418 0.123 -12.438 1.00 98.56 242 VAL A CA 1
ATOM 1771 C C . VAL A 1 242 ? 2.707 0.903 -12.701 1.00 98.56 242 VAL A C 1
ATOM 1773 O O . VAL A 1 242 ? 3.245 1.499 -11.772 1.00 98.56 242 VAL A O 1
ATOM 1776 N N . PRO A 1 243 ? 3.242 0.920 -13.936 1.00 98.00 243 PRO A N 1
ATOM 1777 C CA . PRO A 1 243 ? 4.422 1.719 -14.241 1.00 98.00 243 PRO A CA 1
ATOM 1778 C C . PRO A 1 243 ? 4.187 3.203 -13.954 1.00 98.00 243 PRO A C 1
ATOM 1780 O O . PRO A 1 243 ? 3.140 3.746 -14.312 1.00 98.00 243 PRO A O 1
ATOM 1783 N N . VAL A 1 244 ? 5.203 3.873 -13.406 1.00 97.19 244 VAL A N 1
ATOM 1784 C CA . VAL A 1 244 ? 5.247 5.341 -13.328 1.00 97.19 244 VAL A CA 1
ATOM 1785 C C . VAL A 1 244 ? 4.963 5.966 -14.710 1.00 97.19 244 VAL A C 1
ATOM 1787 O O . VAL A 1 244 ? 5.349 5.375 -15.733 1.00 97.19 244 VAL A O 1
ATOM 1790 N N . PRO A 1 245 ? 4.287 7.128 -14.805 1.00 96.38 245 PRO A N 1
ATOM 1791 C CA . PRO A 1 245 ? 4.078 7.793 -16.088 1.00 96.38 245 PRO A CA 1
ATOM 1792 C C . PRO A 1 245 ? 5.395 8.018 -16.840 1.00 96.38 245 PRO A C 1
ATOM 1794 O O . PRO A 1 245 ? 6.432 8.272 -16.240 1.00 96.38 245 PRO A O 1
ATOM 1797 N N . ALA A 1 246 ? 5.365 7.930 -18.173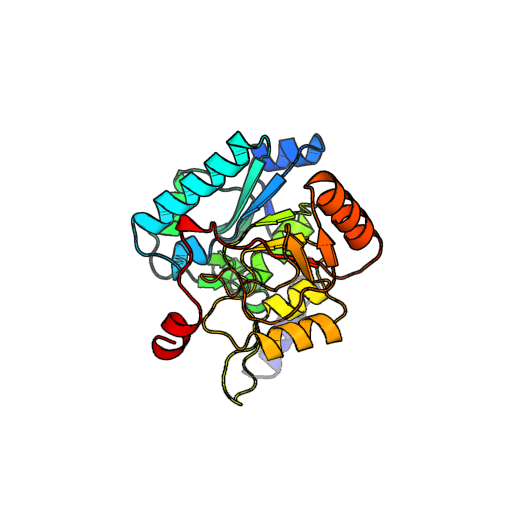 1.00 95.50 246 ALA A N 1
ATOM 1798 C CA . ALA A 1 246 ? 6.580 8.035 -18.989 1.00 95.50 246 ALA A CA 1
ATOM 1799 C C . ALA A 1 246 ? 7.307 9.380 -18.856 1.00 95.50 246 ALA A C 1
ATOM 1801 O O . ALA A 1 246 ? 8.526 9.423 -18.974 1.00 95.50 246 ALA A O 1
ATOM 1802 N N . ALA A 1 247 ? 6.572 10.460 -18.581 1.00 96.44 247 ALA A N 1
ATOM 1803 C CA . ALA A 1 247 ? 7.155 11.778 -18.347 1.00 96.44 247 ALA A CA 1
ATOM 1804 C C . ALA A 1 247 ? 7.906 11.878 -17.005 1.00 96.44 247 ALA A C 1
ATOM 1806 O O . ALA A 1 247 ? 8.796 12.714 -16.877 1.00 96.44 247 ALA A O 1
ATOM 1807 N N . ASP A 1 248 ? 7.577 11.008 -16.047 1.00 95.00 248 ASP A N 1
ATOM 1808 C CA . ASP A 1 248 ? 8.091 11.033 -14.674 1.00 95.00 248 ASP A CA 1
ATOM 1809 C C . ASP A 1 248 ? 9.104 9.901 -14.413 1.00 95.00 248 ASP A C 1
ATOM 1811 O O . ASP A 1 248 ? 9.546 9.693 -13.282 1.00 95.00 248 ASP A O 1
ATOM 1815 N N . GLU A 1 249 ? 9.467 9.134 -15.448 1.00 94.94 249 GLU A N 1
ATOM 1816 C CA . GLU A 1 249 ? 10.403 8.023 -15.322 1.00 94.94 249 GLU A CA 1
ATOM 1817 C C . GLU A 1 249 ? 11.813 8.509 -14.972 1.00 94.94 249 GLU A C 1
ATOM 1819 O O . GLU A 1 249 ? 12.429 9.300 -15.691 1.00 94.94 249 GLU A O 1
ATOM 1824 N N . PHE A 1 250 ? 12.382 7.924 -13.919 1.00 91.81 250 PHE A N 1
ATOM 1825 C CA . PHE A 1 250 ? 13.814 7.971 -13.668 1.00 91.81 250 PHE A CA 1
ATOM 1826 C C . PHE A 1 250 ? 14.461 6.686 -14.210 1.00 91.81 250 PHE A C 1
ATOM 1828 O O . PHE A 1 250 ? 14.188 5.606 -13.680 1.00 91.81 250 PHE A O 1
ATOM 1835 N N . PRO A 1 251 ? 15.319 6.745 -15.249 1.00 82.50 251 PRO A N 1
ATOM 1836 C CA . PRO A 1 251 ? 15.837 5.540 -15.899 1.00 82.50 251 PRO A CA 1
ATOM 1837 C C . PRO A 1 251 ? 16.637 4.634 -14.951 1.00 82.50 251 PRO A C 1
ATOM 1839 O O . PRO A 1 251 ? 17.559 5.100 -14.279 1.00 82.50 251 PRO A O 1
ATOM 1842 N N . ALA A 1 252 ? 16.356 3.326 -14.966 1.00 72.75 252 ALA A N 1
ATOM 1843 C CA . ALA A 1 252 ? 16.928 2.350 -14.027 1.00 72.75 252 ALA A CA 1
ATOM 1844 C C . ALA A 1 252 ? 18.469 2.351 -13.997 1.00 72.75 252 ALA A C 1
ATOM 1846 O O . ALA A 1 252 ? 19.079 2.316 -12.928 1.00 72.75 252 ALA A O 1
ATOM 1847 N N . GLY A 1 253 ? 19.112 2.482 -15.164 1.00 70.25 253 GLY A N 1
ATOM 1848 C CA . GLY A 1 253 ? 20.575 2.541 -15.269 1.00 70.25 253 GLY A CA 1
ATOM 1849 C C . GLY A 1 253 ? 21.212 3.755 -14.578 1.00 70.25 253 GLY A C 1
ATOM 1850 O O . GLY A 1 253 ? 22.379 3.696 -14.204 1.00 70.25 253 GLY A O 1
ATOM 1851 N N . ARG A 1 254 ? 20.457 4.842 -14.363 1.00 71.31 254 ARG A N 1
ATOM 1852 C CA . ARG A 1 254 ? 20.911 6.019 -13.600 1.00 71.31 254 ARG A CA 1
ATOM 1853 C C . ARG A 1 254 ? 20.603 5.914 -12.108 1.00 71.31 254 ARG A C 1
ATOM 1855 O O . ARG A 1 254 ? 21.118 6.709 -11.333 1.00 71.31 254 ARG A O 1
ATOM 1862 N N . LEU A 1 255 ? 19.750 4.967 -11.722 1.00 69.31 255 LEU A N 1
ATOM 1863 C CA . LEU A 1 255 ? 19.235 4.792 -10.366 1.00 69.31 255 LEU A CA 1
ATOM 1864 C C . LEU A 1 255 ? 20.122 3.853 -9.542 1.00 69.31 255 LEU A C 1
ATOM 1866 O O . LEU A 1 255 ? 20.408 4.142 -8.387 1.00 69.31 255 LEU A O 1
ATOM 1870 N N . LEU A 1 256 ? 20.621 2.774 -10.156 1.00 64.38 256 LEU A N 1
ATOM 1871 C CA . LEU A 1 256 ? 21.537 1.814 -9.520 1.00 64.38 256 LEU A CA 1
ATOM 1872 C C . LEU A 1 256 ? 22.783 2.451 -8.869 1.00 64.38 256 LEU A C 1
ATOM 1874 O O . LEU A 1 256 ? 23.125 2.024 -7.775 1.00 64.38 256 LEU A O 1
ATOM 1878 N N . PRO A 1 257 ? 23.445 3.469 -9.455 1.00 59.53 257 PRO A N 1
ATOM 1879 C CA . PRO A 1 257 ? 24.598 4.116 -8.819 1.00 59.53 257 PRO A CA 1
ATOM 1880 C C . PRO A 1 257 ? 24.260 4.993 -7.600 1.00 59.53 257 PRO A C 1
ATOM 1882 O O . PRO A 1 257 ? 25.174 5.437 -6.912 1.00 59.53 257 PRO A O 1
ATOM 1885 N N . LEU A 1 258 ? 22.979 5.300 -7.368 1.00 58.09 258 LEU A N 1
ATOM 1886 C CA . LEU A 1 258 ? 22.506 6.197 -6.304 1.00 58.09 258 LEU A CA 1
ATOM 1887 C C . LEU A 1 258 ? 21.914 5.444 -5.098 1.00 58.09 258 LEU A C 1
ATOM 1889 O O . LEU A 1 258 ? 21.480 6.088 -4.143 1.00 58.09 258 LEU A O 1
ATOM 1893 N N . LEU A 1 259 ? 21.859 4.109 -5.165 1.00 58.28 259 LEU A N 1
ATOM 1894 C CA . LEU A 1 259 ? 21.219 3.213 -4.197 1.00 58.28 259 LEU A CA 1
ATOM 1895 C C . LEU A 1 259 ? 22.205 2.195 -3.634 1.00 58.28 259 LEU A C 1
ATOM 1897 O O . LEU A 1 259 ? 22.301 2.099 -2.395 1.00 58.28 259 LEU A O 1
#

Foldseek 3Di:
DDPVVCVVVPDPVNPDPPDAAEAEDPQRVVCVVVVHAEAEEFFCCLQPVDAPPVSLVVVVVVQVVCVVVVHHYFYWWQAQLHTYTRDDSVRSVCNNPPPPAAADAPVCNNVCSVVRGIHTYALRRRLVSCQVSVNAHYEDAAHFAAAPDDPRDGDVNLVSQLARRHEYEYQYHELRGDNVRRQVSCVVSVAAEEEEQDQARGNRQAQHPPHGGPYYDDDPVRVVVCSVVCSVPHSGYHYYRYGDDPVRHDHSVVVVVVD